Protein AF-0000000070833141 (afdb_homodimer)

Solvent-accessible surface area (backbone atoms only — not comparable to full-atom values): 10973 Å² total; per-residue (Å²): 83,77,70,41,74,54,86,47,70,65,54,48,52,49,51,34,56,74,31,63,32,30,39,36,40,34,32,48,94,88,35,64,60,30,59,66,33,46,62,53,53,52,53,46,26,62,71,40,81,82,49,45,40,33,35,38,44,43,84,82,38,47,66,61,32,58,74,70,63,58,85,61,68,22,27,39,41,30,28,46,66,56,35,75,39,34,36,37,50,42,78,64,53,70,68,55,51,54,56,68,72,102,82,76,70,43,73,54,84,48,68,64,54,48,53,50,51,34,55,76,32,63,34,30,40,36,40,33,32,47,92,89,35,63,59,30,59,66,35,46,62,51,54,53,52,46,25,62,71,40,82,82,48,45,42,33,34,38,45,43,83,82,39,46,67,60,30,56,74,70,64,60,86,62,68,21,26,38,41,30,27,47,66,54,36,75,38,35,37,38,49,42,76,65,52,69,68,55,51,54,59,67,71,102

Nearest PDB structures (foldseek):
  1syr-assembly1_B  TM=9.620E-01  e=1.398E-12  Plasmodium falciparum 3D7
  3f3r-assembly1_A  TM=9.506E-01  e=2.703E-12  Saccharomyces cerevisiae
  4j57-assembly1_F  TM=9.568E-01  e=1.010E-11  Plasmodium falciparum 3D7
  7vu4-assembly1_A  TM=9.439E-01  e=7.785E-11  synthetic construct
  7vql-assembly1_A  TM=9.329E-01  e=9.487E-11  synthetic construct

Organism: NCBI:txid315358

pLDDT: mean 96.81, std 3.66, range [67.25, 98.94]

Radius of gyration: 16.99 Å; Cα contacts (8 Å, |Δi|>4): 377; chains: 2; bounding box: 30×44×43 Å

InterPro domains:
  IPR005746 Thioredoxin [PIRSF000077] (5-101)
  IPR005746 Thioredoxin [TIGR01068] (9-101)
  IPR013766 Thioredoxin domain [PF00085] (8-101)
  IPR013766 Thioredoxin domain [PS51352] (1-102)
  IPR017937 Thioredoxin, conserved site [PS00194] (23-41)
  IPR036249 Thioredoxin-like superfamily [SSF52833] (3-101)

Secondary structure (DSSP, 8-state):
-PPEE--SHHHHHHHHHHSSEEEEEEE-TT-HHHHHHHHHHHHHHHH-SSSEEEEEETTT-HHHHHHTT--SSSEEEEEETTEEEEEEES---HHHHHHHT-/-PPEE--SHHHHHHHHHHSSEEEEEEE-TT-HHHHHHHHHHHHHHHH-SSSEEEEEETTT-HHHHHHTT--SSSEEEEEETTEEEEEEES---HHHHHHHT-

Sequence (204 aa):
MAIKHLENMQEFNDLINKNEKTIIDFYADWCGPCKMLAPIYEELAGEVSNVHFAKVDVDNLQDIAQEYGIASIPTLLIFQGGKEMNRHVGFATKDQIKELLKMAIKHLENMQEFNDLINKNEKTIIDFYADWCGPCKMLAPIYEELAGEVSNVHFAKVDVDNLQDIAQEYGIASIPTLLIFQGGKEMNRHVGFATKDQIKELLK

Structure (mmCIF, N/CA/C/O backbone):
data_AF-0000000070833141-model_v1
#
loop_
_entity.id
_entity.type
_entity.pdbx_description
1 polymer Thioredoxin
#
loop_
_atom_site.group_PDB
_atom_site.id
_atom_site.type_symbol
_atom_site.label_atom_id
_atom_site.label_alt_id
_atom_site.label_comp_id
_atom_site.label_asym_id
_atom_site.label_entity_id
_atom_site.label_seq_id
_atom_site.pdbx_PDB_ins_code
_atom_site.Cartn_x
_atom_site.Cartn_y
_atom_site.Cartn_z
_atom_site.occupancy
_atom_site.B_iso_or_equiv
_atom_site.auth_seq_id
_atom_site.auth_comp_id
_atom_site.auth_asym_id
_atom_site.auth_atom_id
_atom_site.pdbx_PDB_model_num
ATOM 1 N N . MET A 1 1 ? 7.512 22.406 3.043 1 67.25 1 MET A N 1
ATOM 2 C CA . MET A 1 1 ? 6.121 22.844 3.139 1 67.25 1 MET A CA 1
ATOM 3 C C . MET A 1 1 ? 5.48 22.328 4.426 1 67.25 1 MET A C 1
ATOM 5 O O . MET A 1 1 ? 5.965 21.375 5.031 1 67.25 1 MET A O 1
ATOM 9 N N . ALA A 1 2 ? 4.418 23.062 4.75 1 87.56 2 ALA A N 1
ATOM 10 C CA . ALA A 1 2 ? 3.779 22.75 6.023 1 87.56 2 ALA A CA 1
ATOM 11 C C . ALA A 1 2 ? 2.979 21.453 5.926 1 87.56 2 ALA A C 1
ATOM 13 O O . ALA A 1 2 ? 2.418 21.141 4.875 1 87.56 2 ALA A O 1
ATOM 14 N N . ILE A 1 3 ? 3.074 20.719 6.977 1 97.06 3 ILE A N 1
ATOM 15 C CA . ILE A 1 3 ? 2.279 19.5 7.07 1 97.06 3 ILE A CA 1
ATOM 16 C C . ILE A 1 3 ? 0.854 19.844 7.496 1 97.06 3 ILE A C 1
ATOM 18 O O . ILE A 1 3 ? 0.645 20.516 8.508 1 97.06 3 ILE A O 1
ATOM 22 N N . LYS A 1 4 ? -0.09 19.391 6.754 1 97.88 4 LYS A N 1
ATOM 23 C CA . LYS A 1 4 ? -1.488 19.672 7.062 1 97.88 4 LYS A CA 1
ATOM 24 C C . LYS A 1 4 ? -2.084 18.594 7.961 1 97.88 4 LYS A C 1
ATOM 26 O O . LYS A 1 4 ? -2.018 17.406 7.637 1 97.88 4 LYS A O 1
ATOM 31 N N . HIS A 1 5 ? -2.629 19.031 9.016 1 98.38 5 HIS A N 1
ATOM 32 C CA . HIS A 1 5 ? -3.412 18.141 9.859 1 98.38 5 HIS A CA 1
ATOM 33 C C . HIS A 1 5 ? -4.883 18.156 9.453 1 98.38 5 HIS A C 1
ATOM 35 O O . HIS A 1 5 ? -5.578 19.156 9.656 1 98.38 5 HIS A O 1
ATOM 41 N N . LEU A 1 6 ? -5.336 17.047 8.922 1 98.62 6 LEU A N 1
ATOM 42 C CA . LEU A 1 6 ? -6.695 17 8.398 1 98.62 6 LEU A CA 1
ATOM 43 C C . LEU A 1 6 ? -7.707 16.859 9.539 1 98.62 6 LEU A C 1
ATOM 45 O O . LEU A 1 6 ? -7.43 16.203 10.539 1 98.62 6 LEU A O 1
ATOM 49 N N . GLU A 1 7 ? -8.938 17.422 9.258 1 98.12 7 GLU A N 1
ATOM 50 C CA . GLU A 1 7 ? -9.891 17.469 10.359 1 98.12 7 GLU A CA 1
ATOM 51 C C . GLU A 1 7 ? -11.195 16.75 9.992 1 98.12 7 GLU A C 1
ATOM 53 O O . GLU A 1 7 ? -12.039 16.5 10.852 1 98.12 7 GLU A O 1
ATOM 58 N N . ASN A 1 8 ? -11.383 16.5 8.719 1 97.94 8 ASN A N 1
ATOM 59 C CA . ASN A 1 8 ? -12.594 15.812 8.281 1 97.94 8 ASN A CA 1
ATOM 60 C C . ASN A 1 8 ? -12.43 15.227 6.883 1 97.94 8 ASN A C 1
ATOM 62 O O . ASN A 1 8 ? -11.422 15.469 6.219 1 97.94 8 ASN A O 1
ATOM 66 N N . MET A 1 9 ? -13.445 14.531 6.461 1 97.94 9 MET A N 1
ATOM 67 C CA . MET A 1 9 ? -13.422 13.82 5.188 1 97.94 9 MET A CA 1
ATOM 68 C C . MET A 1 9 ? -13.352 14.805 4.02 1 97.94 9 MET A C 1
ATOM 70 O O . MET A 1 9 ? -12.727 14.516 3.002 1 97.94 9 MET A O 1
ATOM 74 N N . GLN A 1 10 ? -13.969 15.883 4.172 1 98.19 10 GLN A N 1
ATOM 75 C CA . GLN A 1 10 ? -13.953 16.875 3.098 1 98.19 10 GLN A CA 1
ATOM 76 C C . GLN A 1 10 ? -12.539 17.375 2.834 1 98.19 10 GLN A C 1
ATOM 78 O O . GLN A 1 10 ? -12.109 17.453 1.681 1 98.19 10 GLN A O 1
ATOM 83 N N . GLU A 1 11 ? -11.867 17.688 3.873 1 98.38 11 GLU A N 1
ATOM 84 C CA . GLU A 1 11 ? -10.484 18.125 3.742 1 98.38 11 GLU A CA 1
ATOM 85 C C . GLU A 1 11 ? -9.617 17.031 3.111 1 98.38 11 GLU A C 1
ATOM 87 O O . GLU A 1 11 ? -8.766 17.328 2.268 1 98.38 11 GLU A O 1
ATOM 92 N N . PHE A 1 12 ? -9.836 15.859 3.502 1 98.62 12 PHE A N 1
ATOM 93 C CA . PHE A 1 12 ? -9.117 14.719 2.955 1 98.62 12 PHE A CA 1
ATOM 94 C C . PHE A 1 12 ? -9.328 14.617 1.449 1 98.62 12 PHE A C 1
ATOM 96 O O . PHE A 1 12 ? -8.359 14.602 0.684 1 98.62 12 PHE A O 1
ATOM 103 N N . ASN A 1 13 ? -10.547 14.594 1.067 1 98.19 13 ASN A N 1
ATOM 104 C CA . ASN A 1 13 ? -10.898 14.469 -0.343 1 98.19 13 ASN A CA 1
ATOM 105 C C . ASN A 1 13 ? -10.352 15.625 -1.167 1 98.19 13 ASN A C 1
ATOM 107 O O . ASN A 1 13 ? -9.805 15.422 -2.254 1 98.19 13 ASN A O 1
ATOM 111 N N . ASP A 1 14 ? -10.523 16.828 -0.621 1 98.31 14 ASP A N 1
ATOM 112 C CA . ASP A 1 14 ? -10 18 -1.317 1 98.31 14 ASP A CA 1
ATOM 113 C C . ASP A 1 14 ? -8.492 17.891 -1.529 1 98.31 14 ASP A C 1
ATOM 115 O O . ASP A 1 14 ? -7.992 18.172 -2.619 1 98.31 14 ASP A O 1
ATOM 119 N N . LEU A 1 15 ? -7.824 17.422 -0.491 1 98.06 15 LEU A N 1
ATOM 120 C CA . LEU A 1 15 ? -6.371 17.344 -0.545 1 98.06 15 LEU A CA 1
ATOM 121 C C . LEU A 1 15 ? -5.91 16.375 -1.633 1 98.06 15 LEU A C 1
ATOM 123 O O . LEU A 1 15 ? -5.062 16.719 -2.457 1 98.06 15 LEU A O 1
ATOM 127 N N . ILE A 1 16 ? -6.488 15.172 -1.669 1 97.75 16 ILE A N 1
ATOM 128 C CA . ILE A 1 16 ? -5.957 14.156 -2.57 1 97.75 16 ILE A CA 1
ATOM 129 C C . ILE A 1 16 ? -6.434 14.438 -3.996 1 97.75 16 ILE A C 1
ATOM 131 O O . ILE A 1 16 ? -5.773 14.039 -4.961 1 97.75 16 ILE A O 1
ATOM 135 N N . ASN A 1 17 ? -7.512 15.219 -4.168 1 97.62 17 ASN A N 1
ATOM 136 C CA . ASN A 1 17 ? -8.055 15.43 -5.508 1 97.62 17 ASN A CA 1
ATOM 137 C C . ASN A 1 17 ? -7.547 16.734 -6.117 1 97.62 17 ASN A C 1
ATOM 139 O O . ASN A 1 17 ? -7.5 16.875 -7.34 1 97.62 17 ASN A O 1
ATOM 143 N N . LYS A 1 18 ? -7.195 17.688 -5.324 1 96.56 18 LYS A N 1
ATOM 144 C CA . LYS A 1 18 ? -6.801 19 -5.832 1 96.56 18 LYS A CA 1
ATOM 145 C C . LYS A 1 18 ? -5.293 19.062 -6.062 1 96.56 18 LYS A C 1
ATOM 147 O O . LYS A 1 18 ? -4.797 20.016 -6.672 1 96.56 18 LYS A O 1
ATOM 152 N N . ASN A 1 19 ? -4.637 18.172 -5.496 1 94.12 19 ASN A N 1
ATOM 153 C CA . ASN A 1 19 ? -3.184 18.172 -5.633 1 94.12 19 ASN A CA 1
ATOM 154 C C . ASN A 1 19 ? -2.699 16.969 -6.445 1 94.12 19 ASN A C 1
ATOM 156 O O . ASN A 1 19 ? -3.312 15.898 -6.41 1 94.12 19 ASN A O 1
ATOM 160 N N . GLU A 1 20 ? -1.634 17.203 -7.113 1 93.19 20 GLU A N 1
ATOM 161 C CA . GLU A 1 20 ? -1.106 16.141 -7.977 1 93.19 20 GLU A CA 1
ATOM 162 C C . GLU A 1 20 ? -0.618 14.953 -7.16 1 93.19 20 GLU A C 1
ATOM 164 O O . GLU A 1 20 ? -0.954 13.805 -7.465 1 93.19 20 GLU A O 1
ATOM 169 N N . LYS A 1 21 ? 0.268 15.242 -6.168 1 97.69 21 LYS A N 1
ATOM 170 C CA . LYS A 1 21 ? 0.832 14.172 -5.34 1 97.69 21 LYS A CA 1
ATOM 171 C C . LYS A 1 21 ? 0.729 14.516 -3.857 1 97.69 21 LYS A C 1
ATOM 173 O O . LYS A 1 21 ? 1.051 15.633 -3.447 1 97.69 21 LYS A O 1
ATOM 178 N N . THR A 1 22 ? 0.218 13.555 -3.059 1 98.44 22 THR A N 1
ATOM 179 C CA . THR A 1 22 ? 0.033 13.742 -1.624 1 98.44 22 THR A CA 1
ATOM 180 C C . THR A 1 22 ? 0.488 12.508 -0.854 1 98.44 22 THR A C 1
ATOM 182 O O . THR A 1 22 ? 0.265 11.375 -1.296 1 98.44 22 THR A O 1
ATOM 185 N N . ILE A 1 23 ? 1.189 12.695 0.155 1 98.81 23 ILE A N 1
ATOM 186 C CA . ILE A 1 23 ? 1.446 11.633 1.124 1 98.81 23 ILE A CA 1
ATOM 187 C C . ILE A 1 23 ? 0.722 11.945 2.432 1 98.81 23 ILE A C 1
ATOM 189 O O . ILE A 1 23 ? 0.753 13.078 2.912 1 98.81 23 ILE A O 1
ATOM 193 N N . ILE A 1 24 ? 0.021 10.875 2.996 1 98.88 24 ILE A N 1
ATOM 194 C CA . ILE A 1 24 ? -0.754 11.047 4.219 1 98.88 24 ILE A CA 1
ATOM 195 C C . ILE A 1 24 ? -0.282 10.047 5.277 1 98.88 24 ILE A C 1
ATOM 197 O O . ILE A 1 24 ? -0.255 8.844 5.031 1 98.88 24 ILE A O 1
ATOM 201 N N . ASP A 1 25 ? 0.087 10.594 6.391 1 98.94 25 ASP A N 1
ATOM 202 C CA . ASP A 1 25 ? 0.503 9.805 7.547 1 98.94 25 ASP A CA 1
ATOM 203 C C . ASP A 1 25 ? -0.666 9.57 8.5 1 98.94 25 ASP A C 1
ATOM 205 O O . ASP A 1 25 ? -1.196 10.508 9.086 1 98.94 25 ASP A O 1
ATOM 209 N N . PHE A 1 26 ? -1.085 8.367 8.625 1 98.94 26 PHE A N 1
ATOM 210 C CA . PHE A 1 26 ? -2.059 7.977 9.641 1 98.94 26 PHE A CA 1
ATOM 211 C C . PHE A 1 26 ? -1.367 7.664 10.961 1 98.94 26 PHE A C 1
ATOM 213 O O . PHE A 1 26 ? -0.532 6.758 11.031 1 98.94 26 PHE A O 1
ATOM 220 N N . TYR A 1 27 ? -1.752 8.367 12 1 98.88 27 TYR A N 1
ATOM 221 C CA . TYR A 1 27 ? -1.003 8.312 13.25 1 98.88 27 TYR A CA 1
ATOM 222 C C . TYR A 1 27 ? -1.935 8.43 14.453 1 98.88 27 TYR A C 1
ATOM 224 O O . TYR A 1 27 ? -3.143 8.625 14.289 1 98.88 27 TYR A O 1
ATOM 232 N N . ALA A 1 28 ? -1.354 8.172 15.586 1 98.75 28 ALA A N 1
ATOM 233 C CA . ALA A 1 28 ? -1.934 8.523 16.875 1 98.75 28 ALA A CA 1
ATOM 234 C C . ALA A 1 28 ? -0.872 9.094 17.812 1 98.75 28 ALA A C 1
ATOM 236 O O . ALA A 1 28 ? 0.308 8.75 17.703 1 98.75 28 ALA A O 1
ATOM 237 N N . ASP A 1 29 ? -1.308 9.922 18.75 1 97.62 29 ASP A N 1
ATOM 238 C CA . ASP A 1 29 ? -0.369 10.57 19.656 1 97.62 29 ASP A CA 1
ATOM 239 C C . ASP A 1 29 ? 0.239 9.562 20.641 1 97.62 29 ASP A C 1
ATOM 241 O O . ASP A 1 29 ? 1.319 9.797 21.188 1 97.62 29 ASP A O 1
ATOM 245 N N . TRP A 1 30 ? -0.471 8.492 20.922 1 97.88 30 TRP A N 1
ATOM 246 C CA . TRP A 1 30 ? -0.06 7.492 21.906 1 97.88 30 TRP A CA 1
ATOM 247 C C . TRP A 1 30 ? 0.804 6.414 21.266 1 97.88 30 TRP A C 1
ATOM 249 O O . TRP A 1 30 ? 1.215 5.461 21.922 1 97.88 30 TRP A O 1
ATOM 259 N N . CYS A 1 31 ? 1.104 6.57 20.109 1 98.06 31 CYS A N 1
ATOM 260 C CA . CYS A 1 31 ? 1.838 5.543 19.375 1 98.06 31 CYS A CA 1
ATOM 261 C C . CYS A 1 31 ? 3.324 5.867 19.328 1 98.06 31 CYS A C 1
ATOM 263 O O . CYS A 1 31 ? 3.723 6.883 18.75 1 98.06 31 CYS A O 1
ATOM 265 N N . GLY A 1 32 ? 4.188 5.055 19.766 1 98.19 32 GLY A N 1
ATOM 266 C CA . GLY A 1 32 ? 5.625 5.254 19.828 1 98.19 32 GLY A CA 1
ATOM 267 C C . GLY A 1 32 ? 6.27 5.395 18.469 1 98.19 32 GLY A C 1
ATOM 268 O O . GLY A 1 32 ? 6.898 6.41 18.172 1 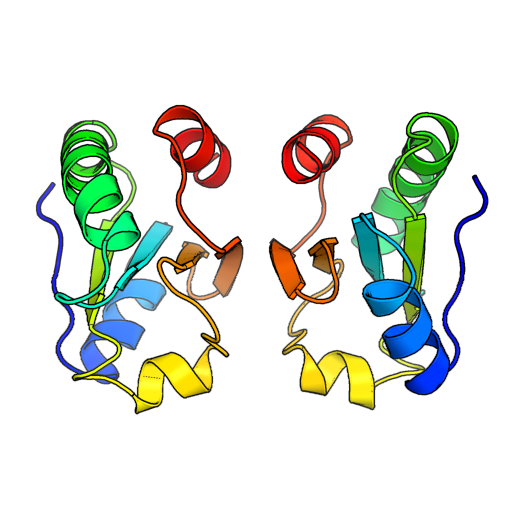98.19 32 GLY A O 1
ATOM 269 N N . PRO A 1 33 ? 6.125 4.359 17.703 1 98.5 33 PRO A N 1
ATOM 270 C CA . PRO A 1 33 ? 6.684 4.461 16.344 1 98.5 33 PRO A CA 1
ATOM 271 C C . PRO A 1 33 ? 6.199 5.703 15.602 1 98.5 33 PRO A C 1
ATOM 273 O O . PRO A 1 33 ? 6.953 6.297 14.828 1 98.5 33 PRO A O 1
ATOM 276 N N . CYS A 1 34 ? 4.973 6.098 15.75 1 98.81 34 CYS A N 1
ATOM 277 C CA . CYS A 1 34 ? 4.465 7.316 15.133 1 98.81 34 CYS A CA 1
ATOM 278 C C . CYS A 1 34 ? 5.27 8.531 15.578 1 98.81 34 CYS A C 1
ATOM 280 O O . CYS A 1 34 ? 5.574 9.406 14.76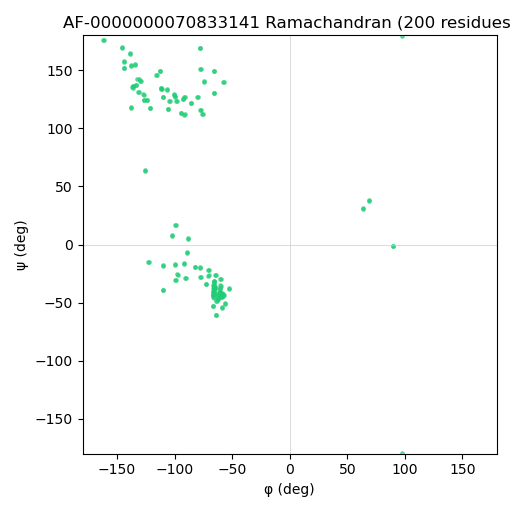6 1 98.81 34 CYS A O 1
ATOM 282 N N . LYS A 1 35 ? 5.539 8.555 16.781 1 98.5 35 LYS A N 1
ATOM 283 C CA . LYS A 1 35 ? 6.328 9.672 17.297 1 98.5 35 LYS A CA 1
ATOM 284 C C . LYS A 1 35 ? 7.734 9.672 16.719 1 98.5 35 LYS A C 1
ATOM 286 O O . LYS A 1 35 ? 8.305 10.734 16.469 1 98.5 35 LYS A O 1
ATOM 291 N N . MET A 1 36 ? 8.289 8.484 16.531 1 98.56 36 MET A N 1
ATOM 292 C CA . MET A 1 36 ? 9.609 8.352 15.914 1 98.56 36 MET A CA 1
ATOM 293 C C . MET A 1 36 ? 9.578 8.805 14.461 1 98.56 36 MET A C 1
ATOM 295 O O . MET A 1 36 ? 10.555 9.359 13.961 1 98.56 36 MET A O 1
ATOM 299 N N . LEU A 1 37 ? 8.477 8.625 13.781 1 98.69 37 LEU A N 1
ATOM 300 C CA . LEU A 1 37 ? 8.32 8.961 12.375 1 98.69 37 LEU A CA 1
ATOM 301 C C . LEU A 1 37 ? 8.125 10.461 12.188 1 98.69 37 LEU A C 1
ATOM 303 O O . LEU A 1 37 ? 8.531 11.031 11.172 1 98.69 37 LEU A O 1
ATOM 307 N N . ALA A 1 38 ? 7.582 11.094 13.164 1 98.38 38 ALA A N 1
ATOM 308 C CA . ALA A 1 38 ? 7.121 12.477 13.055 1 98.38 38 ALA A CA 1
ATOM 309 C C . ALA A 1 38 ? 8.258 13.398 12.602 1 98.38 38 ALA A C 1
ATOM 311 O O . ALA A 1 38 ? 8.109 14.141 11.633 1 98.38 38 ALA A O 1
ATOM 312 N N . PRO A 1 39 ? 9.445 13.367 13.25 1 98.31 39 PRO A N 1
ATOM 313 C CA . PRO A 1 39 ? 10.516 14.273 12.828 1 98.31 39 PRO A CA 1
ATOM 314 C C . PRO A 1 39 ? 11.023 13.969 11.422 1 98.31 39 PRO A C 1
ATOM 316 O O . PRO A 1 39 ? 11.43 14.883 10.695 1 98.31 39 PRO A O 1
ATOM 319 N N . ILE A 1 40 ? 11.078 12.766 11.016 1 98.38 40 ILE A N 1
ATOM 320 C CA . ILE A 1 40 ? 11.477 12.359 9.672 1 98.38 40 ILE A CA 1
ATOM 321 C C . ILE A 1 40 ? 10.5 12.93 8.648 1 98.38 40 ILE A C 1
ATOM 323 O O . ILE A 1 40 ? 10.914 13.484 7.625 1 98.38 40 ILE A O 1
ATOM 327 N N . TYR A 1 41 ? 9.211 12.781 9.016 1 98.5 41 TYR A N 1
ATOM 328 C CA . TYR A 1 41 ? 8.133 13.281 8.172 1 98.5 41 TYR A CA 1
ATOM 329 C C . TYR A 1 41 ? 8.234 14.789 7.98 1 98.5 41 TYR A C 1
ATOM 331 O O . TYR A 1 41 ? 8.109 15.289 6.863 1 98.5 41 TYR A O 1
ATOM 339 N N . GLU A 1 42 ? 8.547 15.445 9.039 1 97.94 42 GLU A N 1
ATOM 340 C CA . GLU A 1 42 ? 8.711 16.891 9 1 97.94 42 GLU A CA 1
ATOM 341 C C . GLU A 1 42 ? 9.914 17.297 8.148 1 97.94 42 GLU A C 1
ATOM 343 O O . GLU A 1 42 ? 9.836 18.234 7.348 1 97.94 42 GLU A O 1
ATOM 348 N N . GLU A 1 43 ? 10.961 16.625 8.344 1 97.94 43 GLU A N 1
ATOM 349 C CA . GLU A 1 43 ? 12.164 16.906 7.566 1 97.94 43 GLU A CA 1
ATOM 350 C C . GLU A 1 43 ? 11.906 16.75 6.07 1 97.94 43 GLU A C 1
ATOM 352 O O . GLU A 1 43 ? 12.273 17.625 5.277 1 97.94 43 GLU A O 1
ATOM 357 N N . LEU A 1 44 ? 11.234 15.672 5.707 1 97.88 44 LEU A N 1
ATOM 358 C CA . LEU A 1 44 ? 10.945 15.391 4.305 1 97.88 44 LEU A CA 1
ATOM 359 C C . LEU A 1 44 ? 10.008 16.438 3.719 1 97.88 44 LEU A C 1
ATOM 361 O O . LEU A 1 44 ? 10.156 16.844 2.564 1 97.88 44 LEU A O 1
ATOM 365 N N . ALA A 1 45 ? 9.07 16.859 4.516 1 97.5 45 ALA A N 1
ATOM 366 C CA . ALA A 1 45 ? 8.133 17.891 4.062 1 97.5 45 ALA A CA 1
ATOM 367 C C . ALA A 1 45 ? 8.867 19.172 3.689 1 97.5 45 ALA A C 1
ATOM 369 O O . ALA A 1 45 ? 8.414 19.922 2.82 1 97.5 45 ALA A O 1
ATOM 370 N N . GLY A 1 46 ? 9.953 19.359 4.355 1 96.5 46 GLY A N 1
ATOM 371 C CA . GLY A 1 46 ? 10.758 20.547 4.07 1 96.5 46 GLY A CA 1
ATOM 372 C C . GLY A 1 46 ? 11.672 20.375 2.873 1 96.5 46 GLY A C 1
ATOM 373 O O . GLY A 1 46 ? 12.07 21.344 2.242 1 96.5 46 GLY A O 1
ATOM 374 N N . GLU A 1 47 ? 11.922 19.172 2.508 1 95.94 47 GLU A N 1
ATOM 375 C CA . GLU A 1 47 ? 12.914 18.859 1.48 1 95.94 47 GLU A CA 1
ATOM 376 C C . GLU A 1 47 ? 12.25 18.609 0.131 1 95.94 47 GLU A C 1
ATOM 378 O O . GLU A 1 47 ? 12.852 18.844 -0.918 1 95.94 47 GLU A O 1
ATOM 383 N N . VAL A 1 48 ? 11.039 18.094 0.183 1 94.25 48 VAL A N 1
ATOM 384 C CA . VAL A 1 48 ? 10.336 17.703 -1.032 1 94.25 48 VAL A CA 1
ATOM 385 C C . VAL A 1 48 ? 9.242 18.703 -1.36 1 94.25 48 VAL A C 1
ATOM 387 O O . VAL A 1 48 ? 8.266 18.828 -0.621 1 94.25 48 VAL A O 1
ATOM 390 N N . SER A 1 49 ? 9.328 19.359 -2.443 1 91.88 49 SER A N 1
ATOM 391 C CA . SER A 1 49 ? 8.43 20.484 -2.715 1 91.88 49 SER A CA 1
ATOM 392 C C . SER A 1 49 ? 7.289 20.062 -3.635 1 91.88 49 SER A C 1
ATOM 394 O O . SER A 1 49 ? 6.273 20.766 -3.719 1 91.88 49 SER A O 1
ATOM 396 N N . ASN A 1 50 ? 7.332 19.047 -4.309 1 94.5 50 ASN A N 1
ATOM 397 C CA . ASN A 1 50 ? 6.316 18.672 -5.289 1 94.5 50 ASN A CA 1
ATOM 398 C C . ASN A 1 50 ? 5.336 17.656 -4.719 1 94.5 50 ASN A C 1
ATOM 400 O O . ASN A 1 50 ? 4.613 17 -5.469 1 94.5 50 ASN A O 1
ATOM 404 N N . VAL A 1 51 ? 5.324 17.531 -3.42 1 97.62 51 VAL A N 1
ATOM 405 C CA . VAL A 1 51 ? 4.434 16.609 -2.734 1 97.62 51 VAL A CA 1
ATOM 406 C C . VAL A 1 51 ? 3.766 17.297 -1.553 1 97.62 51 VAL A C 1
ATOM 408 O O . VAL A 1 51 ? 4.414 18.047 -0.811 1 97.62 51 VAL A O 1
ATOM 411 N N . HIS A 1 52 ? 2.463 17.078 -1.354 1 98.19 52 HIS A N 1
ATOM 412 C CA . HIS A 1 52 ? 1.748 17.609 -0.199 1 98.19 52 HIS A CA 1
ATOM 413 C C . HIS A 1 52 ? 1.728 16.609 0.947 1 98.19 52 HIS A C 1
ATOM 415 O O . HIS A 1 52 ? 1.33 15.453 0.761 1 98.19 52 HIS A O 1
ATOM 421 N N . PHE A 1 53 ? 2.201 17.078 2.074 1 98.69 53 PHE A N 1
ATOM 422 C CA . PHE A 1 53 ? 2.291 16.25 3.266 1 98.69 53 PHE A CA 1
ATOM 423 C C . PHE A 1 53 ? 1.126 16.531 4.211 1 98.69 53 PHE 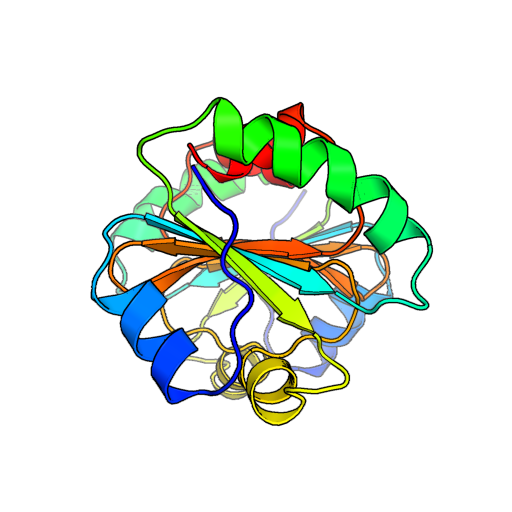A C 1
ATOM 425 O O . PHE A 1 53 ? 0.842 17.688 4.531 1 98.69 53 PHE A O 1
ATOM 432 N N . ALA A 1 54 ? 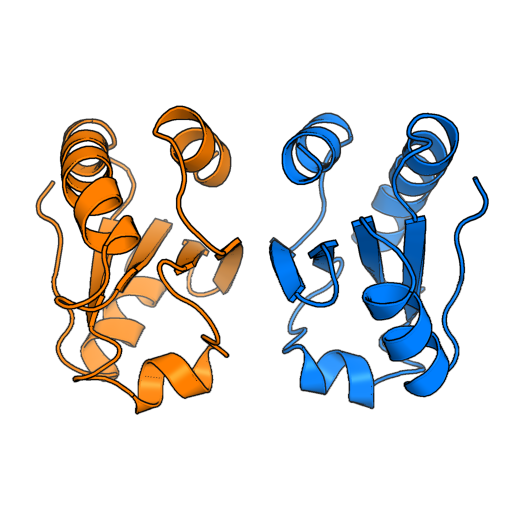0.393 15.445 4.625 1 98.81 54 ALA A N 1
ATOM 433 C CA . ALA A 1 54 ? -0.715 15.602 5.562 1 98.81 54 ALA A CA 1
ATOM 434 C C . ALA A 1 54 ? -0.718 14.477 6.598 1 98.81 54 ALA A C 1
ATOM 436 O O . ALA A 1 54 ? 0.02 13.5 6.465 1 98.81 54 ALA A O 1
ATOM 437 N N . LYS A 1 55 ? -1.45 14.727 7.625 1 98.81 55 LYS A N 1
ATOM 438 C CA . LYS A 1 55 ? -1.592 13.758 8.711 1 98.81 55 LYS A CA 1
ATOM 439 C C . LYS A 1 55 ? -3.059 13.555 9.078 1 98.81 55 LYS A C 1
ATOM 441 O O . LYS A 1 55 ? -3.844 14.5 9.062 1 98.81 55 LYS A O 1
ATOM 446 N N . VAL A 1 56 ? -3.355 12.312 9.375 1 98.88 56 VAL A N 1
ATOM 447 C CA . VAL A 1 56 ? -4.668 11.93 9.891 1 98.88 56 VAL A CA 1
ATOM 448 C C . VAL A 1 56 ? -4.516 11.25 11.25 1 98.88 56 VAL A C 1
ATOM 450 O O . VAL A 1 56 ? -3.84 10.227 11.359 1 98.88 56 VAL A O 1
ATOM 453 N N . ASP A 1 57 ? -5.082 11.867 12.266 1 98.88 57 ASP A N 1
ATOM 454 C CA . ASP A 1 57 ? -5.188 11.211 13.562 1 98.88 57 ASP A CA 1
ATOM 455 C C . ASP A 1 57 ? -6.32 10.188 13.57 1 98.88 57 ASP A C 1
ATOM 457 O O . ASP A 1 57 ? -7.496 10.562 13.516 1 98.88 57 ASP A O 1
ATOM 461 N N . VAL A 1 58 ? -5.945 8.914 13.742 1 98.62 58 VAL A N 1
ATOM 462 C CA . VAL A 1 58 ? -6.934 7.855 13.555 1 98.62 58 VAL A CA 1
ATOM 463 C C . VAL A 1 58 ? -7.941 7.883 14.703 1 98.62 58 VAL A C 1
ATOM 465 O O . VAL A 1 58 ? -9.055 7.363 14.578 1 98.62 58 VAL A O 1
ATOM 468 N N . ASP A 1 59 ? -7.562 8.461 15.812 1 98.38 59 ASP A N 1
ATOM 469 C CA . ASP A 1 59 ? -8.484 8.578 16.938 1 98.38 59 ASP A CA 1
ATOM 470 C C . ASP A 1 59 ? -9.562 9.625 16.656 1 98.38 59 ASP A C 1
ATOM 472 O O . ASP A 1 59 ? -10.703 9.477 17.094 1 98.38 59 ASP A O 1
ATOM 476 N N . ASN A 1 60 ? -9.258 10.641 15.961 1 98.19 60 ASN A N 1
ATOM 477 C CA . ASN A 1 60 ? -10.172 11.75 15.68 1 98.19 60 ASN A CA 1
ATOM 478 C C . ASN A 1 60 ? -10.953 11.516 14.391 1 98.19 60 ASN A C 1
ATOM 480 O O . ASN A 1 60 ? -12.07 12.008 14.25 1 98.19 60 ASN A O 1
ATOM 484 N N . LEU A 1 61 ? -10.352 10.781 13.461 1 98.44 61 LEU A N 1
ATOM 485 C CA . LEU A 1 61 ? -10.953 10.562 12.156 1 98.44 61 LEU A CA 1
ATOM 486 C C . LEU A 1 61 ? -11.055 9.07 11.844 1 98.44 61 LEU A C 1
ATOM 488 O O . LEU A 1 61 ? -10.531 8.602 10.828 1 98.44 61 LEU A O 1
ATOM 492 N N . GLN A 1 62 ? -11.82 8.406 12.617 1 97.81 62 GLN A N 1
ATOM 493 C CA . GLN A 1 62 ? -11.977 6.953 12.547 1 97.81 62 GLN A CA 1
ATOM 494 C C . GLN A 1 62 ? -12.641 6.531 11.242 1 97.81 62 GLN A C 1
ATOM 496 O O . GLN A 1 62 ? -12.328 5.469 10.695 1 97.81 62 GLN A O 1
ATOM 501 N N . ASP A 1 63 ? -13.477 7.402 10.789 1 97.75 63 ASP A N 1
ATOM 502 C CA . ASP A 1 63 ? -14.188 7.082 9.555 1 97.75 63 ASP A CA 1
ATOM 503 C C . ASP A 1 63 ? -13.219 7 8.375 1 97.75 63 ASP A C 1
ATOM 505 O O . ASP A 1 63 ? -13.32 6.098 7.543 1 97.75 63 ASP A O 1
ATOM 509 N N . ILE A 1 64 ? -12.289 7.906 8.297 1 97.81 64 ILE A N 1
ATOM 510 C CA . ILE A 1 64 ? -11.289 7.895 7.23 1 97.81 64 ILE A CA 1
ATOM 511 C C . ILE A 1 64 ? -10.398 6.668 7.371 1 97.81 64 ILE A C 1
ATOM 513 O O . ILE A 1 64 ? -10.109 5.984 6.383 1 97.81 64 ILE A O 1
ATOM 517 N N . ALA A 1 65 ? -9.992 6.344 8.586 1 97.75 65 ALA A N 1
ATOM 518 C CA . ALA A 1 65 ? -9.148 5.176 8.844 1 97.75 65 ALA A CA 1
ATOM 519 C C . ALA A 1 65 ? -9.844 3.895 8.391 1 97.75 65 ALA A C 1
ATOM 521 O O . ALA A 1 65 ? -9.227 3.037 7.754 1 97.75 65 ALA A O 1
ATOM 522 N N . GLN A 1 66 ? -11.102 3.844 8.703 1 95.5 66 GLN A N 1
ATOM 523 C CA . GLN A 1 66 ? -11.883 2.67 8.32 1 95.5 66 GLN A CA 1
ATOM 524 C C . GLN A 1 66 ? -12.031 2.582 6.805 1 95.5 66 GLN A C 1
ATOM 526 O O . GLN A 1 66 ? -11.859 1.512 6.219 1 95.5 66 GLN A O 1
ATOM 531 N N . GLU A 1 67 ? -12.305 3.672 6.207 1 94.62 67 GLU A N 1
ATOM 532 C CA . GLU A 1 67 ? -12.508 3.709 4.762 1 94.62 67 GLU A CA 1
ATOM 533 C C . GLU A 1 67 ? -11.266 3.232 4.02 1 94.62 67 GLU A C 1
ATOM 535 O O . GLU A 1 67 ? -11.367 2.537 3.006 1 94.62 67 GLU A O 1
ATOM 540 N N . TYR A 1 68 ? -10.18 3.521 4.508 1 95.44 68 TYR A N 1
ATOM 541 C CA . TYR A 1 68 ? -8.945 3.203 3.803 1 95.44 68 TYR A CA 1
ATOM 542 C C . TYR A 1 68 ? -8.273 1.971 4.406 1 95.44 68 TYR A C 1
ATOM 544 O O . TYR A 1 68 ? -7.129 1.656 4.078 1 95.44 68 TYR A O 1
ATOM 552 N N . GLY A 1 69 ? -8.977 1.336 5.312 1 93.5 69 GLY A N 1
ATOM 553 C CA . GLY A 1 69 ? -8.531 0.047 5.82 1 93.5 69 GLY A CA 1
ATOM 554 C C . GLY A 1 69 ? -7.273 0.139 6.664 1 93.5 69 GLY A C 1
ATOM 555 O O . GLY A 1 69 ? -6.398 -0.724 6.578 1 93.5 69 GLY A O 1
ATOM 556 N N . ILE A 1 70 ? -7.176 1.183 7.438 1 96.75 70 ILE A N 1
ATOM 557 C CA . ILE A 1 70 ? -6.02 1.34 8.312 1 96.75 70 ILE A CA 1
ATOM 558 C C . ILE A 1 70 ? -6.141 0.393 9.508 1 96.75 70 ILE A C 1
ATOM 560 O O . ILE A 1 70 ? -6.988 0.59 10.375 1 96.75 70 ILE A O 1
ATOM 564 N N . ALA A 1 71 ? -5.258 -0.576 9.531 1 92.69 71 ALA A N 1
ATOM 565 C CA . ALA A 1 71 ? -5.344 -1.584 10.586 1 92.69 71 ALA A CA 1
ATOM 566 C C . ALA A 1 71 ? -4.191 -1.438 11.578 1 92.69 71 ALA A C 1
ATOM 568 O O . ALA A 1 71 ? -4.238 -1.995 12.68 1 92.69 71 ALA A O 1
ATOM 569 N N . SER A 1 72 ? -3.211 -0.762 11.141 1 96.44 72 SER A N 1
ATOM 570 C CA . SER A 1 72 ? -2.049 -0.487 11.977 1 96.44 72 SER A CA 1
ATOM 571 C C . SER A 1 72 ? -1.487 0.904 11.703 1 96.44 72 SER A C 1
ATOM 573 O O . SER A 1 72 ? -1.789 1.511 10.672 1 96.44 72 SER A O 1
ATOM 575 N N . ILE A 1 73 ? -0.772 1.406 12.68 1 98.25 73 ILE A N 1
ATOM 576 C CA . ILE A 1 73 ? -0.139 2.711 12.516 1 98.25 73 ILE A CA 1
ATOM 577 C C . ILE A 1 73 ? 1.306 2.648 13.008 1 98.25 73 ILE A C 1
ATOM 579 O O . ILE A 1 73 ? 1.625 1.875 13.914 1 98.25 73 ILE A O 1
ATOM 583 N N . PRO A 1 74 ? 2.141 3.543 12.484 1 98.81 74 PRO A N 1
ATOM 584 C CA . PRO A 1 74 ? 1.831 4.461 11.391 1 98.81 74 PRO A CA 1
ATOM 585 C C . PRO A 1 74 ? 1.568 3.738 10.07 1 98.81 74 PRO A C 1
ATOM 587 O O . PRO A 1 74 ? 2.008 2.602 9.883 1 98.81 74 PRO A O 1
ATOM 590 N N . THR A 1 75 ? 0.731 4.219 9.164 1 98.81 75 THR A N 1
ATOM 591 C CA . THR A 1 75 ? 0.546 3.85 7.766 1 98.81 75 THR A CA 1
ATOM 592 C C . THR A 1 75 ? 0.642 5.078 6.867 1 98.81 75 THR A C 1
ATOM 594 O O . THR A 1 75 ? 0.057 6.121 7.168 1 98.81 75 THR A O 1
ATOM 597 N N . LEU A 1 76 ? 1.472 4.965 5.848 1 98.88 76 LEU A N 1
ATOM 598 C CA . LEU A 1 76 ? 1.615 6.023 4.855 1 98.88 76 LEU A CA 1
ATOM 599 C C . LEU A 1 76 ? 0.889 5.66 3.562 1 98.88 76 LEU A C 1
ATOM 601 O O . LEU A 1 76 ? 1.128 4.598 2.988 1 98.88 76 LEU A O 1
ATOM 605 N N . LEU A 1 77 ? -0.031 6.539 3.154 1 98.69 77 LEU A N 1
ATOM 606 C CA . LEU A 1 77 ? -0.666 6.414 1.848 1 98.69 77 LEU A CA 1
ATOM 607 C C . LEU A 1 77 ? -0.15 7.477 0.886 1 98.69 77 LEU A C 1
ATOM 609 O O . LEU A 1 77 ? -0.026 8.648 1.258 1 98.69 77 LEU A O 1
ATOM 613 N N . ILE A 1 78 ? 0.189 7.082 -0.311 1 98.5 78 ILE A N 1
ATOM 614 C CA . ILE A 1 78 ? 0.603 8.008 -1.362 1 98.5 78 ILE A CA 1
ATOM 615 C C . ILE A 1 78 ? -0.469 8.062 -2.447 1 98.5 78 ILE A C 1
ATOM 617 O O . ILE A 1 78 ? -0.914 7.027 -2.947 1 98.5 78 ILE A O 1
ATOM 621 N N . PHE A 1 79 ? -0.884 9.289 -2.729 1 98.12 79 PHE A N 1
ATOM 622 C CA . PHE A 1 79 ? -1.897 9.523 -3.752 1 98.12 79 PHE A CA 1
ATOM 623 C C . PHE A 1 79 ? -1.32 10.312 -4.914 1 98.12 79 PHE A C 1
ATOM 625 O O . PHE A 1 79 ? -0.462 11.18 -4.719 1 98.12 79 PHE A O 1
ATOM 632 N N . GLN A 1 80 ? -1.808 9.992 -6.027 1 96.56 80 GLN A N 1
ATOM 633 C CA . GLN A 1 80 ? -1.56 10.781 -7.234 1 96.56 80 GLN A CA 1
ATOM 634 C C . GLN A 1 80 ? -2.834 10.938 -8.055 1 96.56 80 GLN A C 1
ATOM 636 O O . GLN A 1 80 ? -3.434 9.945 -8.477 1 96.56 80 GLN A O 1
ATOM 641 N N . GLY A 1 81 ? -3.221 12.188 -8.188 1 93.56 81 GLY A N 1
ATOM 642 C CA . GLY A 1 81 ? -4.438 12.422 -8.945 1 93.56 81 GLY A CA 1
ATOM 643 C C . GLY A 1 81 ? -5.668 11.805 -8.305 1 93.56 81 GLY A C 1
ATOM 644 O O . GLY A 1 81 ? -6.496 11.211 -9 1 93.56 81 GLY A O 1
ATOM 645 N N . GLY A 1 82 ? -5.684 11.719 -7.059 1 95.38 82 GLY A N 1
ATOM 646 C CA . GLY A 1 82 ? -6.844 11.242 -6.324 1 95.38 82 GLY A CA 1
ATOM 647 C C . GLY A 1 82 ? -6.844 9.742 -6.117 1 95.38 82 GLY A C 1
ATOM 648 O O . GLY A 1 82 ? -7.715 9.203 -5.434 1 95.38 82 GLY A O 1
ATOM 649 N N . LYS A 1 83 ? -5.816 9.07 -6.656 1 94.88 83 LYS A N 1
ATOM 650 C CA . LYS A 1 83 ? -5.742 7.613 -6.59 1 94.88 83 LYS A CA 1
ATOM 651 C C . LYS A 1 83 ? -4.598 7.16 -5.691 1 94.88 83 LYS A C 1
ATOM 653 O O . LYS A 1 83 ? -3.504 7.73 -5.738 1 94.88 83 LYS A O 1
ATOM 658 N N . GLU A 1 84 ? -4.898 6.188 -4.848 1 96.69 84 GLU A N 1
ATOM 659 C CA . GLU A 1 84 ? -3.822 5.598 -4.059 1 96.69 84 GLU A CA 1
ATOM 660 C C . GLU A 1 84 ? -2.826 4.859 -4.949 1 96.69 84 GLU A C 1
ATOM 662 O O . GLU A 1 84 ? -3.213 3.979 -5.723 1 96.69 84 GLU A O 1
ATOM 667 N N . MET A 1 85 ? -1.523 5.18 -4.738 1 96.44 85 MET A N 1
ATOM 668 C CA . MET A 1 85 ? -0.481 4.578 -5.562 1 96.44 85 MET A CA 1
ATOM 669 C C . MET A 1 85 ? 0.354 3.594 -4.754 1 96.44 85 MET A C 1
ATOM 671 O O . MET A 1 85 ? 0.831 2.59 -5.289 1 96.44 85 MET A O 1
ATOM 675 N N . ASN A 1 86 ? 0.597 3.988 -3.547 1 97.44 86 ASN A N 1
ATOM 676 C CA . ASN A 1 86 ? 1.424 3.188 -2.648 1 97.44 86 ASN A CA 1
ATOM 677 C C . ASN A 1 86 ? 0.92 3.26 -1.211 1 97.44 86 ASN A C 1
ATOM 679 O O . ASN A 1 86 ? 0.224 4.207 -0.839 1 97.44 86 ASN A O 1
ATOM 683 N N . ARG A 1 87 ? 1.198 2.215 -0.561 1 97.5 87 ARG A N 1
ATOM 684 C CA . ARG A 1 87 ? 0.959 2.131 0.876 1 97.5 87 ARG A CA 1
ATOM 685 C C . ARG A 1 87 ? 2.145 1.492 1.593 1 97.5 87 ARG A C 1
ATOM 687 O O . ARG A 1 87 ? 2.744 0.541 1.087 1 97.5 87 ARG A O 1
ATOM 694 N N . HIS A 1 88 ? 2.502 2.076 2.688 1 98 88 HIS A N 1
ATOM 695 C CA . HIS A 1 88 ? 3.496 1.496 3.584 1 98 88 HIS A CA 1
ATOM 696 C C . HIS A 1 88 ? 2.959 1.389 5.008 1 98 88 HIS A C 1
ATOM 698 O O . HIS A 1 88 ? 2.549 2.391 5.598 1 98 88 HIS A O 1
ATOM 704 N N . VAL A 1 89 ? 3.008 0.167 5.516 1 97.69 89 VAL A N 1
ATOM 705 C CA . VAL A 1 89 ? 2.5 -0.065 6.863 1 97.69 89 VAL A CA 1
ATOM 706 C C . VAL A 1 89 ? 3.662 -0.138 7.852 1 97.69 89 VAL A C 1
ATOM 708 O O . VAL A 1 89 ? 4.637 -0.859 7.617 1 97.69 89 VAL A O 1
ATOM 711 N N . GLY A 1 90 ? 3.59 0.636 8.945 1 97.5 90 GLY A N 1
ATOM 712 C CA . GLY A 1 90 ? 4.617 0.641 9.977 1 97.5 90 GLY A CA 1
ATOM 713 C C . GLY A 1 90 ? 5.609 1.776 9.82 1 97.5 90 GLY A C 1
ATOM 714 O O . GLY A 1 90 ? 5.465 2.619 8.93 1 97.5 90 GLY A O 1
ATOM 715 N N . PHE A 1 91 ? 6.59 1.812 10.75 1 97.88 91 PHE A N 1
ATOM 716 C CA . PHE A 1 91 ? 7.641 2.822 10.727 1 97.88 91 PHE A CA 1
ATOM 717 C C . PHE A 1 91 ? 8.406 2.771 9.406 1 97.88 91 PHE A C 1
ATOM 719 O O . PHE A 1 91 ? 8.648 1.692 8.867 1 97.88 91 PHE A O 1
ATOM 726 N N . ALA A 1 92 ? 8.758 3.893 8.852 1 97.75 92 ALA A N 1
ATOM 727 C CA . ALA A 1 92 ? 9.555 3.996 7.629 1 97.75 92 ALA A CA 1
ATOM 728 C C . ALA A 1 92 ? 10.727 4.953 7.82 1 97.75 92 ALA A C 1
ATOM 730 O O . ALA A 1 92 ? 10.578 6.016 8.422 1 97.75 92 ALA A O 1
ATOM 731 N N . THR A 1 93 ? 11.836 4.586 7.266 1 97.12 93 THR A N 1
ATOM 732 C CA . THR A 1 93 ? 12.992 5.477 7.27 1 97.12 93 THR A CA 1
ATOM 733 C C . THR A 1 93 ? 12.836 6.57 6.215 1 97.12 93 THR A C 1
ATOM 735 O O . THR A 1 93 ? 11.945 6.496 5.363 1 97.12 93 THR A O 1
ATOM 738 N N . LYS A 1 94 ? 13.758 7.551 6.344 1 97.5 94 LYS A N 1
ATOM 739 C CA . LYS A 1 94 ? 13.75 8.633 5.367 1 97.5 94 LYS A CA 1
ATOM 740 C C . LYS A 1 94 ? 13.914 8.094 3.947 1 97.5 94 LYS A C 1
ATOM 742 O O . LYS A 1 94 ? 13.188 8.492 3.037 1 97.5 94 LYS A O 1
ATOM 747 N N . ASP A 1 95 ? 14.789 7.18 3.748 1 95.62 95 ASP A N 1
ATOM 748 C CA . ASP A 1 95 ? 15.07 6.594 2.439 1 95.62 95 ASP A CA 1
ATOM 749 C C . ASP A 1 95 ? 13.859 5.816 1.918 1 95.62 95 ASP A C 1
ATOM 751 O O . ASP A 1 95 ? 13.539 5.883 0.729 1 95.62 95 ASP A O 1
ATOM 755 N N . GLN A 1 96 ? 13.188 5.094 2.748 1 94.94 96 GLN A N 1
ATOM 756 C CA . GLN A 1 96 ? 12.008 4.336 2.352 1 94.94 96 GLN A CA 1
ATOM 757 C C . GLN A 1 96 ? 10.891 5.258 1.858 1 94.94 96 GLN A C 1
ATOM 759 O O . GLN A 1 96 ? 10.258 4.98 0.842 1 94.94 96 GLN A O 1
ATOM 764 N N . ILE A 1 97 ? 10.711 6.352 2.611 1 97.56 97 ILE A N 1
ATOM 765 C CA . ILE A 1 97 ? 9.648 7.277 2.23 1 97.56 97 ILE A CA 1
ATOM 766 C C . ILE A 1 97 ? 9.992 7.934 0.896 1 97.56 97 ILE A C 1
ATOM 768 O O . ILE A 1 97 ? 9.133 8.078 0.026 1 97.56 97 ILE A O 1
ATOM 772 N N . LYS A 1 98 ? 11.242 8.273 0.734 1 95.25 98 LYS A N 1
ATOM 773 C CA . LYS A 1 98 ? 11.664 8.867 -0.533 1 95.25 98 LYS A CA 1
ATOM 774 C C . LYS A 1 98 ? 11.422 7.906 -1.694 1 95.25 98 LYS A C 1
ATOM 776 O O . LYS A 1 98 ? 11.031 8.328 -2.785 1 95.25 98 LYS A O 1
ATOM 781 N N . GLU A 1 99 ? 11.648 6.699 -1.446 1 93.25 99 GLU A N 1
ATOM 782 C CA . GLU A 1 99 ? 11.422 5.691 -2.479 1 93.25 99 GLU A CA 1
ATOM 783 C C . GLU A 1 99 ? 9.938 5.582 -2.818 1 93.25 99 GLU A C 1
ATOM 785 O O . GLU A 1 99 ? 9.57 5.418 -3.986 1 93.25 99 GLU A O 1
ATOM 790 N N . LEU A 1 100 ? 9.078 5.699 -1.801 1 94.44 100 LEU A N 1
ATOM 791 C CA . LEU A 1 100 ? 7.633 5.633 -1.999 1 94.44 100 LEU A CA 1
ATOM 792 C C . LEU A 1 100 ? 7.145 6.797 -2.854 1 94.44 100 LEU A C 1
ATOM 794 O O . LEU A 1 100 ? 6.117 6.691 -3.525 1 94.44 100 LEU A O 1
ATOM 798 N N . LEU A 1 101 ? 7.887 7.867 -2.807 1 94.5 101 LEU A N 1
ATOM 799 C CA . LEU A 1 101 ? 7.457 9.094 -3.467 1 94.5 101 LEU A CA 1
ATOM 800 C C . LEU A 1 101 ? 7.945 9.133 -4.91 1 94.5 101 LEU A C 1
ATOM 802 O O . LEU A 1 101 ? 7.602 10.055 -5.66 1 94.5 101 LEU A O 1
ATOM 806 N N . LYS A 1 102 ? 8.742 8.203 -5.301 1 85.69 102 LYS A N 1
ATOM 807 C CA . LYS A 1 102 ? 9.258 8.18 -6.672 1 85.69 102 LYS A CA 1
ATOM 808 C C . LYS A 1 102 ? 8.203 7.645 -7.637 1 85.69 102 LYS A C 1
ATOM 810 O O . LYS A 1 102 ? 7.332 6.863 -7.246 1 85.69 102 LYS A O 1
ATOM 815 N N . MET B 1 1 ? 10.969 -19.906 -7.676 1 67.62 1 MET B N 1
ATOM 816 C CA . MET B 1 1 ? 9.844 -20.703 -7.184 1 67.62 1 MET B CA 1
ATOM 817 C C . MET B 1 1 ? 8.602 -20.453 -8.039 1 67.62 1 MET B C 1
ATOM 819 O O . MET B 1 1 ? 8.508 -19.453 -8.742 1 67.62 1 MET B O 1
ATOM 823 N N . ALA B 1 2 ? 7.762 -21.484 -7.898 1 87.56 2 ALA B N 1
ATOM 824 C CA . ALA B 1 2 ? 6.574 -21.422 -8.742 1 87.56 2 ALA B CA 1
ATOM 825 C C . ALA B 1 2 ? 5.582 -20.391 -8.234 1 87.56 2 ALA B C 1
ATOM 827 O O . ALA B 1 2 ? 5.465 -20.172 -7.02 1 87.56 2 ALA B O 1
ATOM 828 N N . ILE B 1 3 ? 5.004 -19.703 -9.18 1 97.12 3 ILE B N 1
ATOM 829 C CA . ILE B 1 3 ? 3.955 -18.75 -8.844 1 97.12 3 ILE B CA 1
ATOM 830 C C . ILE B 1 3 ? 2.635 -19.484 -8.625 1 97.12 3 ILE B C 1
ATOM 832 O O . ILE B 1 3 ? 2.188 -20.234 -9.492 1 97.12 3 ILE B O 1
ATOM 836 N N . LYS B 1 4 ? 2.021 -19.25 -7.512 1 97.81 4 LYS B N 1
ATOM 837 C CA . LYS B 1 4 ? 0.757 -19.922 -7.203 1 97.81 4 LYS B CA 1
ATOM 838 C C . LYS B 1 4 ? -0.43 -19.078 -7.68 1 97.81 4 LYS B C 1
ATOM 840 O O . LYS B 1 4 ? -0.546 -17.906 -7.34 1 97.81 4 LYS B O 1
ATOM 845 N N . HIS B 1 5 ? -1.229 -19.719 -8.414 1 98.38 5 HIS B N 1
ATOM 846 C CA . HIS B 1 5 ? -2.504 -19.109 -8.773 1 98.38 5 HIS B CA 1
ATOM 847 C C . HIS B 1 5 ? -3.596 -19.484 -7.777 1 98.38 5 HIS B C 1
ATOM 849 O O . HIS B 1 5 ? -4.016 -20.641 -7.719 1 98.38 5 HIS B O 1
ATOM 855 N N . LEU B 1 6 ? -4.047 -18.516 -7.023 1 98.62 6 LEU B N 1
ATOM 856 C CA . LEU B 1 6 ? -5.008 -18.797 -5.965 1 98.62 6 LEU B CA 1
ATOM 857 C C . LEU B 1 6 ? -6.41 -19 -6.535 1 98.62 6 LEU B C 1
ATOM 859 O O . LEU B 1 6 ? -6.781 -18.344 -7.516 1 98.62 6 LEU B O 1
ATOM 863 N N . GLU B 1 7 ? -7.188 -19.844 -5.785 1 98.19 7 GLU B N 1
ATOM 864 C CA . GLU B 1 7 ? -8.477 -20.219 -6.363 1 98.19 7 GLU B CA 1
ATOM 865 C C . GLU B 1 7 ? -9.625 -19.844 -5.426 1 98.19 7 GLU B C 1
ATOM 867 O O . GLU B 1 7 ? -10.789 -19.891 -5.82 1 98.19 7 GLU B O 1
ATOM 872 N N . ASN B 1 8 ? -9.297 -19.562 -4.191 1 97.94 8 ASN B N 1
ATOM 873 C CA . ASN B 1 8 ? -10.328 -19.203 -3.23 1 97.94 8 ASN B CA 1
ATOM 874 C C . ASN B 1 8 ? -9.734 -18.5 -2.006 1 97.94 8 ASN B C 1
ATOM 876 O O . ASN B 1 8 ? -8.516 -18.438 -1.859 1 97.94 8 ASN B O 1
ATOM 880 N N . MET B 1 9 ? -10.625 -18.078 -1.149 1 97.94 9 MET B N 1
ATOM 881 C CA . MET B 1 9 ? -10.234 -17.297 0.03 1 97.94 9 MET B CA 1
ATOM 882 C C . MET B 1 9 ? -9.414 -18.156 0.992 1 97.94 9 MET B C 1
ATOM 884 O O . MET B 1 9 ? -8.5 -17.656 1.649 1 97.94 9 MET B O 1
ATOM 888 N N . GLN B 1 10 ? -9.734 -19.359 1.062 1 98.19 10 GLN B N 1
ATOM 889 C CA . GLN B 1 10 ? -8.992 -20.25 1.961 1 98.19 10 GLN B CA 1
ATOM 890 C C . GLN B 1 10 ? -7.527 -20.344 1.554 1 98.19 10 GLN B C 1
ATOM 892 O O . GLN B 1 10 ? -6.637 -20.234 2.398 1 98.19 10 GLN B O 1
ATOM 897 N N . GLU B 1 11 ? -7.312 -20.531 0.317 1 98.31 11 GLU B N 1
ATOM 898 C CA . GLU B 1 11 ? -5.945 -20.578 -0.194 1 98.31 11 GLU B CA 1
ATOM 899 C C . GLU B 1 11 ? -5.211 -19.266 0.061 1 98.31 11 GLU B C 1
ATOM 901 O O . GLU B 1 11 ? -4.035 -19.266 0.431 1 98.31 11 GLU B O 1
ATOM 906 N N . PHE B 1 12 ? -5.887 -18.219 -0.127 1 98.62 12 PHE B N 1
ATOM 907 C CA . PHE B 1 12 ? -5.328 -16.891 0.118 1 98.62 12 PHE B CA 1
ATOM 908 C C . PHE B 1 12 ? -4.879 -16.766 1.567 1 98.62 12 PHE B C 1
ATOM 910 O O . PHE B 1 12 ? -3.715 -16.453 1.833 1 98.62 12 PHE B O 1
ATOM 917 N N . ASN B 1 13 ? -5.77 -17.031 2.443 1 98.19 13 ASN B N 1
ATOM 918 C CA . ASN B 1 13 ? -5.492 -16.922 3.871 1 98.19 13 ASN B CA 1
ATOM 919 C C . ASN B 1 13 ? -4.355 -17.844 4.301 1 98.19 13 ASN B C 1
ATOM 921 O O . ASN B 1 13 ? -3.471 -17.438 5.055 1 98.19 13 ASN B O 1
ATOM 925 N N . ASP B 1 14 ? -4.43 -19.062 3.822 1 98.31 14 ASP B N 1
ATOM 926 C CA . ASP B 1 14 ? -3.373 -20.016 4.152 1 98.31 14 ASP B CA 1
ATOM 927 C C . ASP B 1 14 ? -2.01 -19.5 3.691 1 98.31 14 ASP B C 1
ATOM 929 O O . ASP B 1 14 ? -1.029 -19.578 4.434 1 98.31 14 ASP B O 1
ATOM 933 N N . LEU B 1 15 ? -2.008 -18.938 2.49 1 98.06 15 LEU B N 1
ATOM 934 C CA . LEU B 1 15 ? -0.748 -18.484 1.91 1 98.06 15 LEU B CA 1
ATOM 935 C C . LEU B 1 15 ? -0.135 -17.359 2.748 1 98.06 15 LEU B C 1
ATOM 937 O O . LEU B 1 15 ? 1.046 -17.422 3.096 1 98.06 15 LEU B O 1
ATOM 941 N N . ILE B 1 16 ? -0.924 -16.359 3.1 1 97.75 16 ILE B N 1
ATOM 942 C CA . ILE B 1 16 ? -0.344 -15.188 3.742 1 97.75 16 ILE B CA 1
ATOM 943 C C . ILE B 1 16 ? -0.058 -15.492 5.211 1 97.75 16 ILE B C 1
ATOM 945 O O . ILE B 1 16 ? 0.826 -14.883 5.816 1 97.75 16 ILE B O 1
ATOM 949 N N . ASN B 1 17 ? -0.706 -16.531 5.789 1 97.69 17 ASN B N 1
ATOM 950 C CA . ASN B 1 17 ? -0.537 -16.781 7.215 1 97.69 17 ASN B CA 1
ATOM 951 C C . ASN B 1 17 ? 0.506 -17.875 7.465 1 97.69 17 ASN B C 1
ATOM 953 O O . ASN B 1 17 ? 1.117 -17.922 8.531 1 97.69 17 ASN B O 1
ATOM 957 N N . LYS B 1 18 ? 0.714 -18.734 6.551 1 96.38 18 LYS B N 1
ATOM 958 C CA . LYS B 1 18 ? 1.616 -19.859 6.758 1 96.38 18 LYS B CA 1
ATOM 959 C C . LYS B 1 18 ? 3.033 -19.516 6.305 1 96.38 18 LYS B C 1
ATOM 961 O O . LYS B 1 18 ? 3.973 -20.266 6.57 1 96.38 18 LYS B O 1
ATOM 966 N N . ASN B 1 19 ? 3.129 -18.516 5.57 1 94.06 19 ASN B N 1
ATOM 967 C CA . ASN B 1 19 ? 4.441 -18.125 5.062 1 94.06 19 ASN B CA 1
ATOM 968 C C . ASN B 1 19 ? 4.902 -16.797 5.656 1 94.06 19 ASN B C 1
ATOM 970 O O . ASN B 1 19 ? 4.082 -15.93 5.969 1 94.06 19 ASN B O 1
ATOM 974 N N . GLU B 1 20 ? 6.168 -16.719 5.758 1 93.06 20 GLU B N 1
ATOM 975 C CA . GLU B 1 20 ? 6.73 -15.516 6.367 1 93.06 20 GLU B CA 1
ATOM 976 C C . GLU B 1 20 ? 6.48 -14.281 5.496 1 93.06 20 GLU B C 1
ATOM 978 O O . GLU B 1 20 ? 6.027 -13.25 5.992 1 93.06 20 GLU B O 1
ATOM 983 N N . LYS B 1 21 ? 6.875 -14.391 4.199 1 97.62 21 LYS B N 1
ATOM 984 C CA . LYS B 1 21 ? 6.719 -13.266 3.279 1 97.62 21 LYS B CA 1
ATOM 985 C C . LYS B 1 21 ? 6.066 -13.711 1.973 1 97.62 21 LYS B C 1
ATOM 987 O O . LYS B 1 21 ? 6.453 -14.734 1.396 1 97.62 21 LYS B O 1
ATOM 992 N N . THR B 1 22 ? 5.027 -12.953 1.547 1 98.44 22 THR B N 1
ATOM 993 C CA . THR B 1 22 ? 4.293 -13.273 0.327 1 98.44 22 THR B CA 1
ATOM 994 C C . THR B 1 22 ? 4.027 -12.008 -0.485 1 98.44 22 THR B C 1
ATOM 996 O O . THR B 1 22 ? 3.738 -10.945 0.079 1 98.44 22 THR B O 1
ATOM 999 N N . ILE B 1 23 ? 4.227 -12.07 -1.718 1 98.81 23 ILE B N 1
ATOM 1000 C CA . ILE B 1 23 ? 3.75 -11.039 -2.635 1 98.81 23 ILE B CA 1
ATOM 1001 C C . ILE B 1 23 ? 2.641 -11.609 -3.516 1 98.81 23 ILE B C 1
ATOM 1003 O O . ILE B 1 23 ? 2.758 -12.727 -4.031 1 98.81 23 ILE B O 1
ATOM 1007 N N . ILE B 1 24 ? 1.511 -10.797 -3.656 1 98.88 24 ILE B N 1
ATOM 1008 C CA . ILE B 1 24 ? 0.359 -11.242 -4.434 1 98.88 24 ILE B CA 1
ATOM 1009 C C . ILE B 1 24 ? 0.046 -10.227 -5.523 1 98.88 24 ILE B C 1
ATOM 1011 O O . ILE B 1 24 ? -0.143 -9.039 -5.238 1 98.88 24 ILE B O 1
ATOM 1015 N N . ASP B 1 25 ? 0.025 -10.719 -6.719 1 98.94 25 ASP B N 1
ATOM 1016 C CA . ASP B 1 25 ? -0.324 -9.922 -7.887 1 98.94 25 ASP B CA 1
ATOM 1017 C C . ASP B 1 25 ? -1.809 -10.055 -8.219 1 98.94 25 ASP B C 1
ATOM 1019 O O . ASP B 1 25 ? -2.275 -11.133 -8.578 1 98.94 25 ASP B O 1
ATOM 1023 N N . PHE B 1 26 ? -2.543 -9.008 -8.078 1 98.94 26 PHE B N 1
ATOM 1024 C CA . PHE B 1 26 ? -3.924 -8.945 -8.539 1 98.94 26 PHE B CA 1
ATOM 1025 C C . PHE B 1 26 ? -3.984 -8.539 -10.008 1 98.94 26 PHE B C 1
ATOM 1027 O O . PHE B 1 26 ? -3.533 -7.453 -10.375 1 98.94 26 PHE B O 1
ATOM 1034 N N . TYR B 1 27 ? -4.59 -9.398 -10.82 1 98.88 27 TYR B N 1
ATOM 1035 C CA . TYR B 1 27 ? -4.504 -9.211 -12.266 1 98.88 27 TYR B CA 1
ATOM 1036 C C . TYR B 1 27 ? -5.797 -9.656 -12.945 1 98.88 27 TYR B C 1
ATOM 1038 O O . TYR B 1 27 ? -6.715 -10.148 -12.289 1 98.88 27 TYR B O 1
ATOM 1046 N N . ALA B 1 28 ? -5.852 -9.328 -14.203 1 98.75 28 ALA B N 1
ATOM 1047 C CA . ALA B 1 28 ? -6.816 -9.898 -15.133 1 98.75 28 ALA B CA 1
ATOM 1048 C C . ALA B 1 28 ? -6.16 -10.227 -16.469 1 98.75 28 ALA B C 1
ATOM 1050 O O . ALA B 1 28 ? -5.191 -9.57 -16.875 1 98.75 28 ALA B O 1
ATOM 1051 N N . ASP B 1 29 ? -6.73 -11.18 -17.188 1 97.56 29 ASP B N 1
ATOM 1052 C CA . ASP B 1 29 ? -6.145 -11.609 -18.453 1 97.56 29 ASP B CA 1
ATOM 1053 C C . ASP B 1 29 ? -6.309 -10.539 -19.531 1 97.56 29 ASP B C 1
ATOM 1055 O O . ASP B 1 29 ? -5.555 -10.508 -20.5 1 97.56 29 ASP B O 1
ATOM 1059 N N . TRP B 1 30 ? -7.328 -9.719 -19.422 1 97.81 30 TRP B N 1
ATOM 1060 C CA . TRP B 1 30 ? -7.664 -8.711 -20.422 1 97.81 30 TRP B CA 1
ATOM 1061 C C . TRP B 1 30 ? -6.926 -7.406 -20.141 1 97.81 30 TRP B C 1
ATOM 1063 O O . TRP B 1 30 ? -7.117 -6.414 -20.844 1 97.81 30 TRP B O 1
ATOM 1073 N N . CYS B 1 31 ? -6.117 -7.41 -19.234 1 98.06 31 CYS B N 1
ATOM 1074 C CA . CYS B 1 31 ? -5.438 -6.184 -18.844 1 98.06 31 CYS B CA 1
ATOM 1075 C C . CYS B 1 31 ? -4.047 -6.102 -19.469 1 98.06 31 CYS B C 1
ATOM 1077 O O . CYS B 1 31 ? -3.186 -6.93 -19.172 1 98.06 31 CYS B O 1
ATOM 1079 N N . GLY B 1 32 ? -3.717 -5.113 -20.188 1 98.19 32 GLY B N 1
ATOM 1080 C CA . GLY B 1 32 ? -2.451 -4.926 -20.875 1 98.19 32 GLY B CA 1
ATOM 1081 C C . GLY B 1 32 ? -1.268 -4.805 -19.938 1 98.19 32 GLY B C 1
ATOM 1082 O O . GLY B 1 32 ? -0.334 -5.609 -20 1 98.19 32 GLY B O 1
ATOM 1083 N N . PRO B 1 33 ? -1.332 -3.799 -19.109 1 98.5 33 PRO B N 1
ATOM 1084 C CA . PRO B 1 33 ? -0.237 -3.67 -18.141 1 98.5 33 PRO B CA 1
ATOM 1085 C C . PRO B 1 33 ? -0.003 -4.945 -17.344 1 98.5 33 PRO B C 1
ATOM 1087 O O . PRO B 1 33 ? 1.14 -5.27 -17.016 1 98.5 33 PRO B O 1
ATOM 1090 N N . CYS B 1 34 ? -1.027 -5.66 -16.984 1 98.81 34 CYS B N 1
ATOM 1091 C CA . CYS B 1 34 ? -0.871 -6.926 -16.281 1 98.81 34 CYS B CA 1
ATOM 1092 C C . CYS B 1 34 ? -0.05 -7.91 -17.094 1 98.81 34 CYS B C 1
ATOM 1094 O O . CYS B 1 34 ? 0.796 -8.625 -16.562 1 98.81 34 CYS B O 1
ATOM 1096 N N . LYS B 1 35 ? -0.333 -7.949 -18.297 1 98.5 35 LYS B N 1
ATOM 1097 C CA . LYS B 1 35 ? 0.412 -8.844 -19.172 1 98.5 35 LYS B CA 1
ATOM 1098 C C . LYS B 1 35 ? 1.881 -8.438 -19.25 1 98.5 35 LYS B C 1
ATOM 1100 O O . LYS B 1 35 ? 2.764 -9.297 -19.344 1 98.5 35 LYS B O 1
ATOM 1105 N N . MET B 1 36 ? 2.119 -7.145 -19.25 1 98.56 36 MET B N 1
ATOM 1106 C CA . MET B 1 36 ? 3.488 -6.637 -19.266 1 98.56 36 MET B CA 1
ATOM 1107 C C . MET B 1 36 ? 4.215 -6.988 -17.984 1 98.56 36 MET B C 1
ATOM 1109 O O . MET B 1 36 ? 5.426 -7.227 -17.984 1 98.56 36 MET B O 1
ATOM 1113 N N . LEU B 1 37 ? 3.521 -7.055 -16.875 1 98.69 37 LEU B N 1
ATOM 1114 C CA . LEU B 1 37 ? 4.09 -7.332 -15.562 1 98.69 37 LEU B CA 1
ATOM 1115 C C . LEU B 1 37 ? 4.391 -8.82 -15.406 1 98.69 37 LEU B C 1
ATOM 1117 O O . LEU B 1 37 ? 5.336 -9.195 -14.703 1 98.69 37 LEU B O 1
ATOM 1121 N N . ALA B 1 38 ? 3.674 -9.625 -16.078 1 98.38 38 ALA B N 1
ATOM 1122 C CA . ALA B 1 38 ? 3.689 -11.07 -15.867 1 98.38 38 ALA B CA 1
ATOM 1123 C C . ALA B 1 38 ? 5.102 -11.633 -16.016 1 98.38 38 ALA B C 1
ATOM 1125 O O . ALA B 1 38 ? 5.594 -12.328 -15.125 1 98.38 38 ALA B O 1
ATOM 1126 N N . PRO B 1 39 ? 5.836 -11.328 -17.109 1 98.31 39 PRO B N 1
ATOM 1127 C CA . PRO B 1 39 ? 7.18 -11.898 -17.25 1 98.31 39 PRO B CA 1
ATOM 1128 C C . PRO B 1 39 ? 8.148 -11.383 -16.188 1 98.31 39 PRO B C 1
ATOM 1130 O O . PRO B 1 39 ? 9.055 -12.109 -15.766 1 98.31 39 PRO B O 1
ATOM 1133 N N . ILE B 1 40 ? 8.055 -10.188 -15.766 1 98.38 40 ILE B N 1
ATOM 1134 C CA . ILE B 1 40 ? 8.875 -9.609 -14.703 1 98.38 40 ILE B CA 1
ATOM 1135 C C . ILE B 1 40 ? 8.633 -10.352 -13.398 1 98.38 40 ILE B C 1
ATOM 1137 O O . ILE B 1 40 ? 9.578 -10.711 -12.688 1 98.38 40 ILE B O 1
ATOM 1141 N N . TYR B 1 41 ? 7.328 -10.578 -13.164 1 98.5 41 TYR B N 1
ATOM 1142 C CA . TYR B 1 41 ? 6.895 -11.289 -11.969 1 98.5 41 TYR B CA 1
ATOM 1143 C C . TYR B 1 41 ? 7.457 -12.703 -11.938 1 98.5 41 TYR B C 1
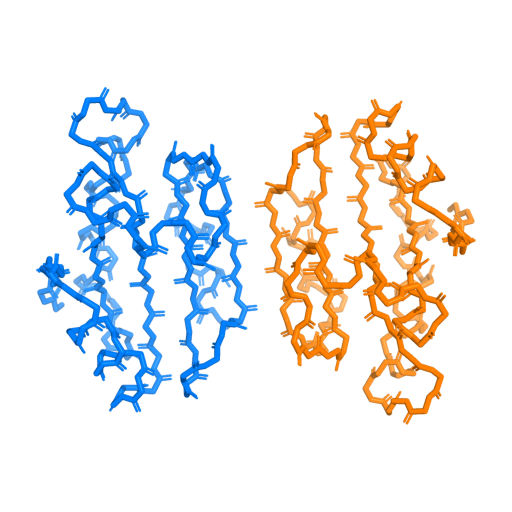ATOM 1145 O O . TYR B 1 41 ? 7.961 -13.156 -10.906 1 98.5 41 TYR B O 1
ATOM 1153 N N . GLU B 1 42 ? 7.441 -13.312 -13.062 1 97.94 42 GLU B N 1
ATOM 1154 C CA . GLU B 1 42 ? 7.98 -14.664 -13.203 1 97.94 42 GLU B CA 1
ATOM 1155 C C . GLU B 1 42 ? 9.492 -14.68 -12.977 1 97.94 42 GLU B C 1
ATOM 1157 O O . GLU B 1 42 ? 10.016 -15.547 -12.281 1 97.94 42 GLU B O 1
ATOM 1162 N N . GLU B 1 43 ? 10.133 -13.781 -13.57 1 97.88 43 GLU B N 1
ATOM 1163 C CA . GLU B 1 43 ? 11.578 -13.688 -13.406 1 97.88 43 GLU B CA 1
ATOM 1164 C C . GLU B 1 43 ? 11.969 -13.508 -11.945 1 97.88 43 GLU B C 1
ATOM 1166 O O . GLU B 1 43 ? 12.859 -14.195 -11.445 1 97.88 43 GLU B O 1
ATOM 1171 N N . LEU B 1 44 ? 11.266 -12.633 -11.258 1 97.88 44 LEU B N 1
ATOM 1172 C CA . LEU B 1 44 ? 11.555 -12.352 -9.852 1 97.88 44 LEU B CA 1
ATOM 1173 C C . LEU B 1 44 ? 11.273 -13.57 -8.984 1 97.88 44 LEU B C 1
ATOM 1175 O O . LEU B 1 44 ? 12.016 -13.852 -8.039 1 97.88 44 LEU B O 1
ATOM 1179 N N . ALA B 1 45 ? 10.234 -14.266 -9.32 1 97.44 45 ALA B N 1
ATOM 1180 C CA . ALA B 1 45 ? 9.898 -15.469 -8.57 1 97.44 45 ALA B CA 1
ATOM 1181 C C . ALA B 1 45 ? 11.031 -16.5 -8.641 1 97.44 45 ALA B C 1
ATOM 1183 O O . ALA B 1 45 ? 11.219 -17.281 -7.707 1 97.44 45 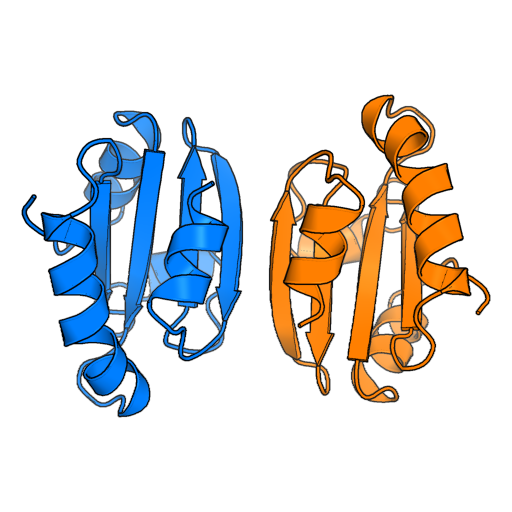ALA B O 1
ATOM 1184 N N . GLY B 1 46 ? 11.719 -16.438 -9.719 1 96.44 46 GLY B N 1
ATOM 1185 C CA . GLY B 1 46 ? 12.844 -17.344 -9.883 1 96.44 46 GLY B CA 1
ATOM 1186 C C . GLY B 1 46 ? 14.109 -16.875 -9.195 1 96.44 46 GLY B C 1
ATOM 1187 O O . GLY B 1 46 ? 14.984 -17.672 -8.867 1 96.44 46 GLY B O 1
ATOM 1188 N N . GLU B 1 47 ? 14.172 -15.625 -8.906 1 95.88 47 GLU B N 1
ATOM 1189 C CA . GLU B 1 47 ? 15.391 -15.008 -8.391 1 95.88 47 GLU B CA 1
ATOM 1190 C C . GLU B 1 47 ? 15.336 -14.859 -6.875 1 95.88 47 GLU B C 1
ATOM 1192 O O . GLU B 1 47 ? 16.375 -14.867 -6.207 1 95.88 47 GLU B O 1
ATOM 1197 N N . VAL B 1 48 ? 14.133 -14.68 -6.367 1 94.19 48 VAL B N 1
ATOM 1198 C CA . VAL B 1 48 ? 13.953 -14.398 -4.945 1 94.19 48 VAL B CA 1
ATOM 1199 C C . VAL B 1 48 ? 13.414 -15.648 -4.238 1 94.19 48 VAL B C 1
ATOM 1201 O O . VAL B 1 48 ? 12.281 -16.062 -4.488 1 94.19 48 VAL B O 1
ATOM 1204 N N . SER B 1 49 ? 14.125 -16.203 -3.346 1 91.75 49 SER B N 1
ATOM 1205 C CA . SER B 1 49 ? 13.766 -17.5 -2.789 1 91.75 49 SER B CA 1
ATOM 1206 C C . SER B 1 49 ? 13.07 -17.359 -1.438 1 91.75 49 SER B C 1
ATOM 1208 O O . SER B 1 49 ? 12.406 -18.281 -0.969 1 91.75 49 SER B O 1
ATOM 1210 N N . ASN B 1 50 ? 13.133 -16.312 -0.782 1 94.31 50 ASN B N 1
ATOM 1211 C CA . ASN B 1 50 ? 12.586 -16.172 0.563 1 94.31 50 ASN B CA 1
ATOM 1212 C C . ASN B 1 50 ? 11.227 -15.477 0.545 1 94.31 50 ASN B C 1
ATOM 1214 O O . ASN B 1 50 ? 10.766 -14.984 1.574 1 94.31 50 ASN B O 1
ATOM 1218 N N . VAL B 1 51 ? 10.617 -15.438 -0.61 1 97.62 51 VAL B N 1
ATOM 1219 C CA . VAL B 1 51 ? 9.312 -14.812 -0.777 1 97.62 51 VAL B CA 1
ATOM 1220 C C . VAL B 1 51 ? 8.398 -15.727 -1.594 1 97.62 51 VAL B C 1
ATOM 1222 O O . VAL B 1 51 ? 8.828 -16.312 -2.592 1 97.62 51 VAL B O 1
ATOM 1225 N N . HIS B 1 52 ? 7.137 -15.867 -1.189 1 98.12 52 HIS B N 1
ATOM 1226 C CA . HIS B 1 52 ? 6.156 -16.641 -1.95 1 98.12 52 HIS B CA 1
ATOM 1227 C C . HIS B 1 52 ? 5.379 -15.742 -2.908 1 98.12 52 HIS B C 1
ATOM 1229 O O . HIS B 1 52 ? 4.812 -14.727 -2.496 1 98.12 52 HIS B O 1
ATOM 1235 N N . PHE B 1 53 ? 5.426 -16.141 -4.16 1 98.62 53 PHE B N 1
ATOM 1236 C CA . PHE B 1 53 ? 4.77 -15.383 -5.219 1 98.62 53 PHE B CA 1
ATOM 1237 C C . PHE B 1 53 ? 3.43 -16.016 -5.582 1 98.62 53 PHE B C 1
ATOM 1239 O O . PHE B 1 53 ? 3.352 -17.219 -5.828 1 98.62 53 PHE B O 1
ATOM 1246 N N . ALA B 1 54 ? 2.332 -15.18 -5.57 1 98.81 54 ALA B N 1
ATOM 1247 C CA . ALA B 1 54 ? 1.011 -15.68 -5.945 1 98.81 54 ALA B CA 1
ATOM 1248 C C . ALA B 1 54 ? 0.262 -14.656 -6.801 1 98.81 54 ALA B C 1
ATOM 1250 O O . ALA B 1 54 ? 0.697 -13.516 -6.934 1 98.81 54 ALA B O 1
ATOM 1251 N N . LYS B 1 55 ? -0.759 -15.156 -7.414 1 98.81 55 LYS B N 1
ATOM 1252 C CA . LYS B 1 55 ? -1.605 -14.32 -8.258 1 98.81 55 LYS B CA 1
ATOM 1253 C C . LYS B 1 55 ? -3.082 -14.539 -7.945 1 98.81 55 LYS B C 1
ATOM 1255 O O . LYS B 1 55 ? -3.504 -15.656 -7.652 1 98.81 55 LYS B O 1
ATOM 1260 N N . VAL B 1 56 ? -3.791 -13.445 -8.008 1 98.88 56 VAL B N 1
ATOM 1261 C CA . VAL B 1 56 ? -5.246 -13.453 -7.879 1 98.88 56 VAL B CA 1
ATOM 1262 C C . VAL B 1 56 ? -5.883 -12.844 -9.125 1 98.88 56 VAL B C 1
ATOM 1264 O O . VAL B 1 56 ? -5.617 -11.688 -9.453 1 98.88 56 VAL B O 1
ATOM 1267 N N . ASP B 1 57 ? -6.652 -13.656 -9.828 1 98.88 57 ASP B N 1
ATOM 1268 C CA . ASP B 1 57 ? -7.48 -13.125 -10.906 1 98.88 57 ASP B CA 1
ATOM 1269 C C . ASP B 1 57 ? -8.727 -12.438 -10.359 1 98.88 57 ASP B C 1
ATOM 1271 O O . ASP B 1 57 ? -9.617 -13.102 -9.812 1 98.88 57 ASP B O 1
ATOM 1275 N N . VAL B 1 58 ? -8.812 -11.125 -10.586 1 98.62 58 VAL B N 1
ATOM 1276 C CA . VAL B 1 58 ? -9.859 -10.352 -9.93 1 98.62 58 VAL B CA 1
ATOM 1277 C C . VAL B 1 58 ? -11.219 -10.711 -10.516 1 98.62 58 VAL B C 1
ATOM 1279 O O . VAL B 1 58 ? -12.258 -10.492 -9.891 1 98.62 58 VAL B O 1
ATOM 1282 N N . ASP B 1 59 ? -11.227 -11.242 -11.711 1 98.38 59 ASP B N 1
ATOM 1283 C CA . ASP B 1 59 ? -12.484 -11.672 -12.328 1 98.38 59 ASP B CA 1
ATOM 1284 C C . ASP B 1 59 ? -13.016 -12.938 -11.672 1 98.38 59 ASP B C 1
ATOM 1286 O O . ASP B 1 59 ? -14.227 -13.117 -11.539 1 98.38 59 ASP B O 1
ATOM 1290 N N . ASN B 1 60 ? -12.172 -13.797 -11.25 1 98.19 60 ASN B N 1
ATOM 1291 C CA . ASN B 1 60 ? -12.547 -15.086 -10.672 1 98.19 60 ASN B CA 1
ATOM 1292 C C . ASN B 1 60 ? -12.727 -14.984 -9.156 1 98.19 60 ASN B C 1
ATOM 1294 O O . ASN B 1 60 ? -13.492 -15.75 -8.57 1 98.19 60 ASN B O 1
ATOM 1298 N N . LEU B 1 61 ? -12 -14.062 -8.539 1 98.44 61 LEU B N 1
ATOM 1299 C CA . LEU B 1 61 ? -12 -13.93 -7.09 1 98.44 61 LEU B CA 1
ATOM 1300 C C . LEU B 1 61 ? -12.352 -12.508 -6.672 1 98.44 61 LEU B C 1
ATOM 1302 O O . LEU B 1 61 ? -11.586 -11.859 -5.953 1 98.44 61 LEU B O 1
ATOM 1306 N N . GLN B 1 62 ? -13.523 -12.109 -7.004 1 97.81 62 GLN B N 1
ATOM 1307 C CA . GLN B 1 62 ? -14.008 -10.75 -6.785 1 97.81 62 GLN B CA 1
ATOM 1308 C C . GLN B 1 62 ? -14.125 -10.438 -5.297 1 97.81 62 GLN B C 1
ATOM 1310 O O . GLN B 1 62 ? -13.906 -9.305 -4.879 1 97.81 62 GLN B O 1
ATOM 1315 N N . ASP B 1 63 ? -14.422 -11.469 -4.586 1 97.75 63 ASP B N 1
ATOM 1316 C CA . ASP B 1 63 ? -14.578 -11.273 -3.15 1 97.75 63 ASP B CA 1
ATOM 1317 C C . ASP B 1 63 ? -13.258 -10.867 -2.504 1 97.75 63 ASP B C 1
ATOM 1319 O O . ASP B 1 63 ? -13.227 -9.969 -1.653 1 97.75 63 ASP B O 1
ATOM 1323 N N . ILE B 1 64 ? -12.18 -11.484 -2.891 1 97.81 64 ILE B N 1
ATOM 1324 C CA . ILE B 1 64 ? -10.859 -11.148 -2.359 1 97.81 64 ILE B CA 1
ATOM 1325 C C . ILE B 1 64 ? -10.477 -9.742 -2.799 1 97.81 64 ILE B C 1
ATOM 1327 O O . ILE B 1 64 ? -9.984 -8.945 -1.994 1 97.81 64 ILE B O 1
ATOM 1331 N N . ALA B 1 65 ? -10.734 -9.406 -4.051 1 97.75 65 ALA B N 1
ATOM 1332 C CA . ALA B 1 65 ? -10.422 -8.078 -4.574 1 97.75 65 ALA B CA 1
ATOM 1333 C C . ALA B 1 65 ? -11.164 -6.996 -3.791 1 97.75 65 ALA B C 1
ATOM 1335 O O . ALA B 1 65 ? -10.586 -5.969 -3.432 1 97.75 65 ALA B O 1
ATOM 1336 N N . GLN B 1 66 ? -12.391 -7.285 -3.527 1 95.5 66 GLN B N 1
ATOM 1337 C CA . GLN B 1 66 ? -13.211 -6.336 -2.775 1 95.5 66 GLN B CA 1
ATOM 1338 C C . GLN B 1 66 ? -12.711 -6.199 -1.34 1 95.5 66 GLN B C 1
ATOM 1340 O O . GLN B 1 66 ? -12.586 -5.086 -0.824 1 95.5 66 GLN B O 1
ATOM 1345 N N . GLU B 1 67 ? -12.398 -7.285 -0.746 1 94.69 67 GLU B N 1
ATOM 1346 C CA . GLU B 1 67 ? -11.945 -7.281 0.64 1 94.69 67 GLU B CA 1
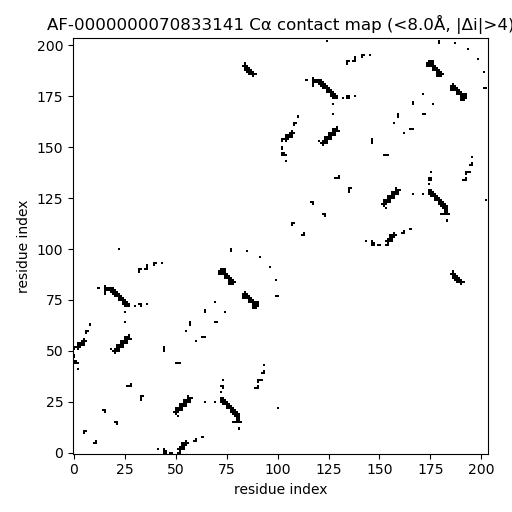ATOM 1347 C C . GLU B 1 67 ? -10.672 -6.453 0.8 1 94.69 67 GLU B C 1
ATOM 1349 O O . GLU B 1 67 ? -10.508 -5.75 1.798 1 94.69 67 GLU B O 1
ATOM 1354 N N . TYR B 1 68 ? -9.867 -6.477 -0.131 1 95.5 68 TYR B N 1
ATOM 1355 C CA . TYR B 1 68 ? -8.578 -5.801 -0.015 1 95.5 68 TYR B CA 1
ATOM 1356 C C . TYR B 1 68 ? -8.586 -4.477 -0.767 1 95.5 68 TYR B C 1
ATOM 1358 O O . TYR B 1 68 ? -7.539 -3.852 -0.949 1 95.5 68 TYR B O 1
ATOM 1366 N N . GLY B 1 69 ? -9.75 -4.098 -1.239 1 93.44 69 GLY B N 1
ATOM 1367 C CA . GLY B 1 69 ? -9.93 -2.77 -1.808 1 93.44 69 GLY B CA 1
ATOM 1368 C C . GLY B 1 69 ? -9.188 -2.578 -3.119 1 93.44 69 GLY B C 1
ATOM 1369 O O . GLY B 1 69 ? -8.625 -1.512 -3.367 1 93.44 69 GLY B O 1
ATOM 1370 N N . ILE B 1 70 ? -9.172 -3.605 -3.928 1 96.69 70 ILE B N 1
ATOM 1371 C CA . ILE B 1 70 ? -8.508 -3.506 -5.223 1 96.69 70 ILE B CA 1
ATOM 1372 C C . ILE B 1 70 ? -9.383 -2.701 -6.188 1 96.69 70 ILE B C 1
ATOM 1374 O O . ILE B 1 70 ? -10.438 -3.168 -6.613 1 96.69 70 ILE B O 1
ATOM 1378 N N . ALA B 1 71 ? -8.875 -1.532 -6.527 1 92.62 71 ALA B N 1
ATOM 1379 C CA . ALA B 1 71 ? -9.672 -0.65 -7.375 1 92.62 71 ALA B CA 1
ATOM 1380 C C . ALA B 1 71 ? -9.07 -0.543 -8.773 1 92.62 71 ALA B C 1
ATOM 1382 O O . ALA B 1 71 ? -9.727 -0.083 -9.711 1 92.62 71 ALA B O 1
ATOM 1383 N N . SER B 1 72 ? -7.863 -0.912 -8.844 1 96.38 72 SER B N 1
ATOM 1384 C CA . SER B 1 72 ? -7.145 -0.915 -10.117 1 96.38 72 SER B CA 1
ATOM 1385 C C . SER B 1 72 ? -6.18 -2.092 -10.203 1 96.38 72 SER B C 1
ATOM 1387 O O . SER B 1 72 ? -5.828 -2.691 -9.18 1 96.38 72 SER B O 1
ATOM 1389 N N . ILE B 1 73 ? -5.852 -2.4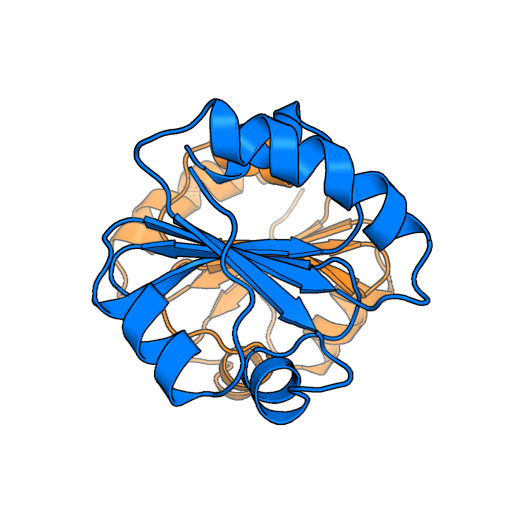51 -11.43 1 98.19 73 ILE B N 1
ATOM 1390 C CA . ILE B 1 73 ? -4.898 -3.533 -11.641 1 98.19 73 ILE B CA 1
ATOM 1391 C C . ILE B 1 73 ? -3.885 -3.129 -12.711 1 98.19 73 ILE B C 1
ATOM 1393 O O . ILE B 1 73 ? -4.207 -2.357 -13.617 1 98.19 73 ILE B O 1
ATOM 1397 N N . PRO B 1 74 ? -2.701 -3.742 -12.648 1 98.81 74 PRO B N 1
ATOM 1398 C CA . PRO B 1 74 ? -2.25 -4.645 -11.586 1 98.81 74 PRO B CA 1
ATOM 1399 C C . PRO B 1 74 ? -2.092 -3.941 -10.242 1 98.81 74 PRO B C 1
ATOM 1401 O O . PRO B 1 74 ? -1.933 -2.719 -10.195 1 98.81 74 PRO B O 1
ATOM 1404 N N . THR B 1 75 ? -2.289 -4.566 -9.109 1 98.81 75 THR B N 1
ATOM 1405 C CA . THR B 1 75 ? -1.939 -4.176 -7.746 1 98.81 75 THR B CA 1
ATOM 1406 C C . THR B 1 75 ? -1.146 -5.277 -7.051 1 98.81 75 THR B C 1
ATOM 1408 O O . THR B 1 75 ? -1.509 -6.453 -7.129 1 98.81 75 THR B O 1
ATOM 1411 N N . LEU B 1 76 ? -0.021 -4.891 -6.473 1 98.88 76 LEU B N 1
ATOM 1412 C CA . LEU B 1 76 ? 0.812 -5.816 -5.711 1 98.88 76 LEU B CA 1
ATOM 1413 C C . LEU B 1 76 ? 0.653 -5.578 -4.211 1 98.88 76 LEU B C 1
ATOM 1415 O O . LEU B 1 76 ? 0.832 -4.453 -3.734 1 98.88 76 LEU B O 1
ATOM 1419 N N . LEU B 1 77 ? 0.261 -6.641 -3.502 1 98.69 77 LEU B N 1
ATOM 1420 C CA . LEU B 1 77 ? 0.25 -6.605 -2.043 1 98.69 77 LEU B CA 1
ATOM 1421 C C . LEU B 1 77 ? 1.392 -7.438 -1.47 1 98.69 77 LEU B C 1
ATOM 1423 O O . LEU B 1 77 ? 1.641 -8.555 -1.927 1 98.69 77 LEU B O 1
ATOM 1427 N N . ILE B 1 78 ? 2.107 -6.895 -0.524 1 98.5 78 ILE B N 1
ATOM 1428 C CA . ILE B 1 78 ? 3.164 -7.609 0.181 1 98.5 78 ILE B CA 1
ATOM 1429 C C . ILE B 1 78 ? 2.73 -7.883 1.62 1 98.5 78 ILE B C 1
ATOM 1431 O O . ILE B 1 78 ? 2.291 -6.973 2.326 1 98.5 78 ILE B O 1
ATOM 1435 N N . PHE B 1 79 ? 2.828 -9.148 1.981 1 98.12 79 PHE B N 1
ATOM 1436 C CA . PHE B 1 79 ? 2.461 -9.578 3.326 1 98.12 79 PHE B CA 1
ATOM 1437 C C . PHE B 1 79 ? 3.672 -10.125 4.074 1 98.12 79 PHE B C 1
ATOM 1439 O O . PHE B 1 79 ? 4.555 -10.742 3.471 1 98.12 79 PHE B O 1
ATOM 1446 N N . GLN B 1 80 ? 3.648 -9.875 5.305 1 96.56 80 GLN B N 1
ATOM 1447 C CA . GLN B 1 80 ? 4.59 -10.492 6.234 1 96.56 80 GLN B CA 1
ATOM 1448 C C . GLN B 1 80 ? 3.891 -10.93 7.52 1 96.56 80 GLN B C 1
ATOM 1450 O O . GLN B 1 80 ? 3.301 -10.102 8.219 1 96.56 80 GLN B O 1
ATOM 1455 N N . GLY B 1 81 ? 3.939 -12.227 7.723 1 93.5 81 GLY B N 1
ATOM 1456 C CA . GLY B 1 81 ? 3.281 -12.734 8.914 1 93.5 81 GLY B CA 1
ATOM 1457 C C . GLY B 1 81 ? 1.782 -12.5 8.914 1 93.5 81 GLY B C 1
ATOM 1458 O O . GLY B 1 81 ? 1.214 -12.102 9.938 1 93.5 81 GLY B O 1
ATOM 1459 N N . GLY B 1 82 ? 1.205 -12.492 7.805 1 95.44 82 GLY B N 1
ATOM 1460 C CA . GLY B 1 82 ? -0.239 -12.383 7.68 1 95.44 82 GLY B CA 1
ATOM 1461 C C . GLY B 1 82 ? -0.718 -10.945 7.59 1 95.44 82 GLY B C 1
ATOM 1462 O O . GLY B 1 82 ? -1.908 -10.695 7.391 1 95.44 82 GLY B O 1
ATOM 1463 N N . LYS B 1 83 ? 0.224 -10.008 7.668 1 94.94 83 LYS B N 1
ATOM 1464 C CA . LYS B 1 83 ? -0.12 -8.586 7.668 1 94.94 83 LYS B CA 1
ATOM 1465 C C . LYS B 1 83 ? 0.359 -7.906 6.391 1 94.94 83 LYS B C 1
ATOM 1467 O O . LYS B 1 83 ? 1.47 -8.164 5.922 1 94.94 83 LYS B O 1
ATOM 1472 N N . GLU B 1 84 ? -0.534 -7.09 5.824 1 96.75 84 GLU B N 1
ATOM 1473 C CA . GLU B 1 84 ? -0.103 -6.289 4.684 1 96.75 84 GLU B CA 1
ATOM 1474 C C . GLU B 1 84 ? 0.945 -5.262 5.094 1 96.75 84 GLU B C 1
ATOM 1476 O O . GLU B 1 84 ? 0.718 -4.469 6.012 1 96.75 84 GLU B O 1
ATOM 1481 N N . MET B 1 85 ? 2.062 -5.238 4.32 1 96.5 85 MET B N 1
ATOM 1482 C CA . MET B 1 85 ? 3.16 -4.336 4.652 1 96.5 85 MET B CA 1
ATOM 1483 C C . MET B 1 85 ? 3.275 -3.219 3.621 1 96.5 85 MET B C 1
ATOM 1485 O O . MET B 1 85 ? 3.658 -2.096 3.955 1 96.5 85 MET B O 1
ATOM 1489 N N . ASN B 1 86 ? 3.064 -3.611 2.402 1 97.44 86 ASN B N 1
ATOM 1490 C CA . ASN B 1 86 ? 3.174 -2.68 1.285 1 97.44 86 ASN B CA 1
ATOM 1491 C C . ASN B 1 86 ? 2.131 -2.969 0.209 1 97.44 86 ASN B C 1
ATOM 1493 O O . ASN B 1 86 ? 1.616 -4.086 0.122 1 97.44 86 ASN B O 1
ATOM 1497 N N . ARG B 1 87 ? 1.815 -1.923 -0.434 1 97.56 87 ARG B N 1
ATOM 1498 C CA . ARG B 1 87 ? 0.959 -1.992 -1.614 1 97.56 87 ARG B CA 1
ATOM 1499 C C . ARG B 1 87 ? 1.499 -1.111 -2.734 1 97.56 87 ARG B C 1
ATOM 1501 O O . ARG B 1 87 ? 1.987 -0.007 -2.484 1 97.56 87 ARG B O 1
ATOM 1508 N N . HIS B 1 88 ? 1.479 -1.648 -3.916 1 98.06 88 HIS B N 1
ATOM 1509 C CA . HIS B 1 88 ? 1.794 -0.882 -5.117 1 98.06 88 HIS B CA 1
ATOM 1510 C C . HIS B 1 88 ? 0.683 -1.005 -6.156 1 98.06 88 HIS B C 1
ATOM 1512 O O . HIS B 1 88 ? 0.33 -2.113 -6.566 1 98.06 88 HIS B O 1
ATOM 1518 N N . VAL B 1 89 ? 0.186 0.154 -6.555 1 97.69 89 VAL B N 1
ATOM 1519 C CA . VAL B 1 89 ? -0.898 0.162 -7.531 1 97.69 89 VAL B CA 1
ATOM 1520 C C . VAL B 1 89 ? -0.343 0.48 -8.914 1 97.69 89 VAL B C 1
ATOM 1522 O O . VAL B 1 89 ? 0.408 1.443 -9.086 1 97.69 89 VAL B O 1
ATOM 1525 N N . GLY B 1 90 ? -0.682 -0.338 -9.914 1 97.44 90 GLY B N 1
ATOM 1526 C CA . GLY B 1 90 ? -0.244 -0.134 -11.281 1 97.44 90 GLY B CA 1
ATOM 1527 C C . GLY B 1 90 ? 0.975 -0.96 -11.648 1 97.44 90 GLY B C 1
ATOM 1528 O O . GLY B 1 90 ? 1.448 -1.768 -10.844 1 97.44 90 GLY B O 1
ATOM 1529 N N . PHE B 1 91 ? 1.419 -0.806 -12.914 1 97.88 91 PHE B N 1
ATOM 1530 C CA . PHE B 1 91 ? 2.602 -1.501 -13.414 1 97.88 91 PHE B CA 1
ATOM 1531 C C . PHE B 1 91 ? 3.82 -1.172 -12.562 1 97.88 91 PHE B C 1
ATOM 1533 O O . PHE B 1 91 ? 3.984 -0.034 -12.109 1 97.88 91 PHE B O 1
ATOM 1540 N N . ALA B 1 92 ? 4.664 -2.121 -12.273 1 97.75 92 ALA B N 1
ATOM 1541 C CA . ALA B 1 92 ? 5.906 -1.937 -11.531 1 97.75 92 ALA B CA 1
ATOM 1542 C C . ALA B 1 92 ? 7.086 -2.561 -12.273 1 97.75 92 ALA B C 1
ATOM 1544 O O . ALA B 1 92 ? 6.973 -3.658 -12.82 1 97.75 92 ALA B O 1
ATOM 1545 N N . THR B 1 93 ? 8.188 -1.874 -12.227 1 97.12 93 THR B N 1
ATOM 1546 C CA . THR B 1 93 ? 9.414 -2.428 -12.789 1 97.12 93 THR B CA 1
ATOM 1547 C C . THR B 1 93 ? 10.023 -3.459 -11.844 1 97.12 93 THR B C 1
ATOM 1549 O O . THR B 1 93 ? 9.602 -3.57 -10.688 1 97.12 93 THR B O 1
ATOM 1552 N N . LYS B 1 94 ? 11.016 -4.172 -12.414 1 97.5 94 LYS B N 1
ATOM 1553 C CA . LYS B 1 94 ? 11.727 -5.16 -11.602 1 97.5 94 LYS B CA 1
ATOM 1554 C C . LYS B 1 94 ? 12.336 -4.516 -10.359 1 97.5 94 LYS B C 1
ATOM 1556 O O . LYS B 1 94 ? 12.219 -5.039 -9.258 1 97.5 94 LYS B O 1
ATOM 1561 N N . ASP B 1 95 ? 12.938 -3.385 -10.492 1 95.62 95 ASP B N 1
ATOM 1562 C CA . ASP B 1 95 ? 13.594 -2.672 -9.398 1 95.62 95 ASP B CA 1
ATOM 1563 C C . ASP B 1 95 ? 12.57 -2.209 -8.359 1 95.62 95 ASP B C 1
ATOM 1565 O O . ASP B 1 95 ? 12.828 -2.285 -7.156 1 95.62 95 ASP B O 1
ATOM 1569 N N . GLN B 1 96 ? 11.453 -1.746 -8.781 1 94.88 96 GLN B N 1
ATOM 1570 C CA . GLN B 1 96 ? 10.406 -1.3 -7.867 1 94.88 96 GLN B CA 1
ATOM 1571 C C . GLN B 1 96 ? 9.906 -2.451 -7 1 94.88 96 GLN B C 1
ATOM 1573 O O . GLN B 1 96 ? 9.727 -2.293 -5.789 1 94.88 96 GLN B O 1
ATOM 1578 N N . ILE B 1 97 ? 9.711 -3.594 -7.664 1 97.56 97 ILE B N 1
ATOM 1579 C CA . ILE B 1 97 ? 9.211 -4.742 -6.918 1 97.56 97 ILE B CA 1
ATOM 1580 C C . ILE B 1 97 ? 10.258 -5.203 -5.906 1 97.56 97 ILE B C 1
ATOM 1582 O O . ILE B 1 97 ? 9.922 -5.512 -4.762 1 97.56 97 ILE B O 1
ATOM 1586 N N . LYS B 1 98 ? 11.484 -5.195 -6.32 1 95.25 98 LYS B N 1
ATOM 1587 C CA . LYS B 1 98 ? 12.555 -5.578 -5.402 1 95.25 98 LYS B CA 1
ATOM 1588 C C . LYS B 1 98 ? 12.602 -4.645 -4.195 1 95.25 98 LYS B C 1
ATOM 1590 O O . LYS B 1 98 ? 12.852 -5.09 -3.07 1 95.25 98 LYS B O 1
ATOM 1595 N N . GLU B 1 99 ? 12.367 -3.447 -4.441 1 93.31 99 GLU B N 1
ATOM 1596 C CA . GLU B 1 99 ? 12.352 -2.477 -3.35 1 93.31 99 GLU B CA 1
ATOM 1597 C C . GLU B 1 99 ? 11.188 -2.742 -2.391 1 93.31 99 GLU B C 1
ATOM 1599 O O . GLU B 1 99 ? 11.344 -2.619 -1.175 1 93.31 99 GLU B O 1
ATOM 1604 N N . LEU B 1 100 ? 10.047 -3.141 -2.936 1 94.5 100 LEU B N 1
ATOM 1605 C CA . LEU B 1 100 ? 8.875 -3.443 -2.125 1 94.5 100 LEU B CA 1
ATOM 1606 C C . LEU B 1 100 ? 9.133 -4.645 -1.219 1 94.5 100 LEU B C 1
ATOM 1608 O O . LEU B 1 100 ? 8.508 -4.773 -0.162 1 94.5 100 LEU B O 1
ATOM 1612 N N . LEU B 1 101 ? 10.031 -5.477 -1.652 1 94.62 101 LEU B N 1
ATOM 1613 C CA . LEU B 1 101 ? 10.273 -6.734 -0.951 1 94.62 101 LEU B CA 1
ATOM 1614 C C . LEU B 1 101 ? 11.328 -6.559 0.131 1 94.62 101 LEU B C 1
ATOM 1616 O O . LEU B 1 101 ? 11.609 -7.488 0.893 1 94.62 101 LEU B O 1
ATOM 1620 N N . LYS B 1 102 ? 11.953 -5.438 0.188 1 85.88 102 LYS B N 1
ATOM 1621 C CA . LYS B 1 102 ? 12.977 -5.195 1.199 1 85.88 102 LYS B CA 1
ATOM 1622 C C . LYS B 1 102 ? 12.352 -4.918 2.562 1 85.88 102 LYS B C 1
ATOM 1624 O O . LYS B 1 102 ? 11.219 -4.43 2.645 1 85.88 102 LYS B O 1
#

Foldseek 3Di:
DDEAEDQEPVSVQCVQQVAFKEKEWEDAPPDDLRVVQVVLLVVVPVVDDRYHHYYYDCVRYVVVCVVVVPPAPGKMFMHGNSDTDDIDHTHDGNVRVVVVRD/DDEAEDQAPVSVQCVQQVAFKEKEWEDAPPDDLRVVQVVLLVVVPVVDPRYHHYYYDCVRYVVVCVVVVPPAPGKMFMHGNSDTDDIDHTHDGNVRVVVVRD